Protein AF-A0A8B6FLH6-F1 (afdb_monomer_lite)

Foldseek 3Di:
DVVLVVLVVVLVVVCCCCVVVVDDDAFEDEQALADPVLLLVLQLVVLLVVVVVVVDALVVLLVLLVVLVVVLVVVLVPDPDPVVNVVSVVLSVLLVVLSVLLVVCVVPHDPVSNVVSSVSNSVSSSVSSSNVSCVVCLLVAADLVSSRPRSVVVVVVVVVVCVVVVRDDHPYYHYPVVCVVVLLVVLVVCVVVVQWDAFPLWIKGNQVVQCPDPPGHPCPVNVVCQPVLVVQDVVQHPVCVVCCVRDPDSRIHTSGDADGRNGDDDDHPSGD

Structure (mmCIF, N/CA/C/O backbone):
data_AF-A0A8B6FLH6-F1
#
_entry.id   AF-A0A8B6FLH6-F1
#
loop_
_atom_site.group_PDB
_atom_site.id
_atom_site.type_symbol
_atom_site.label_atom_id
_atom_site.label_alt_id
_atom_site.label_comp_id
_atom_site.label_asym_id
_atom_site.label_entity_id
_atom_site.label_seq_id
_atom_site.pdbx_PDB_ins_code
_atom_site.Cartn_x
_atom_site.Cartn_y
_atom_site.Cartn_z
_atom_site.occupancy
_atom_site.B_iso_or_equiv
_atom_site.auth_seq_id
_atom_site.auth_comp_id
_atom_site.auth_asym_id
_atom_site.auth_atom_id
_atom_site.pdbx_PDB_model_num
ATOM 1 N N . MET A 1 1 ? -2.585 16.306 -8.394 1.00 65.44 1 MET A N 1
ATOM 2 C CA . MET A 1 1 ? -2.002 16.956 -9.596 1.00 65.44 1 MET A CA 1
ATOM 3 C C . MET A 1 1 ? -0.695 16.324 -10.073 1.00 65.44 1 MET A C 1
ATOM 5 O O . MET A 1 1 ? -0.554 16.177 -11.279 1.00 65.44 1 MET A O 1
ATOM 9 N N . GLY A 1 2 ? 0.240 15.934 -9.191 1.00 79.12 2 GLY A N 1
ATOM 10 C CA . GLY A 1 2 ? 1.525 15.334 -9.603 1.00 79.12 2 GLY A CA 1
ATOM 11 C C . GLY A 1 2 ? 1.383 14.119 -10.532 1.00 79.12 2 GLY A C 1
ATOM 12 O O . GLY A 1 2 ? 1.917 14.140 -11.634 1.00 79.12 2 GLY A O 1
ATOM 13 N N . HIS A 1 3 ? 0.579 13.123 -10.143 1.00 78.38 3 HIS A N 1
ATOM 14 C CA . HIS A 1 3 ? 0.324 11.937 -10.974 1.00 78.38 3 HIS A CA 1
ATOM 15 C C . HIS A 1 3 ? -0.312 12.275 -12.330 1.00 78.38 3 HIS A C 1
ATOM 17 O O . HIS A 1 3 ? 0.166 11.814 -13.361 1.00 78.38 3 HIS A O 1
ATOM 23 N N . ALA A 1 4 ? -1.333 13.140 -12.348 1.00 89.56 4 ALA A N 1
ATOM 24 C CA . ALA A 1 4 ? -2.016 13.548 -13.578 1.00 89.56 4 ALA A CA 1
ATOM 25 C C . ALA A 1 4 ? -1.051 14.139 -14.618 1.00 89.56 4 ALA A C 1
ATOM 27 O O . ALA A 1 4 ? -1.153 13.823 -15.799 1.00 89.56 4 ALA A O 1
ATOM 28 N N . ARG A 1 5 ? -0.068 14.942 -14.183 1.00 94.44 5 ARG A N 1
ATOM 29 C CA . ARG A 1 5 ? 0.944 15.512 -15.083 1.00 94.44 5 ARG A CA 1
ATOM 30 C C . ARG A 1 5 ? 1.711 14.426 -15.840 1.00 94.44 5 ARG A C 1
ATOM 32 O O . ARG A 1 5 ? 1.918 14.582 -17.042 1.00 94.44 5 ARG A O 1
ATOM 39 N N . SER A 1 6 ? 2.134 13.362 -15.160 1.00 93.50 6 SER A N 1
ATOM 40 C CA . SER A 1 6 ? 2.892 12.276 -15.788 1.00 93.50 6 SER A CA 1
ATOM 41 C C . SER A 1 6 ? 2.062 11.567 -16.857 1.00 93.50 6 SER A C 1
ATOM 43 O O . SER A 1 6 ? 2.511 11.467 -17.996 1.00 93.50 6 SER A O 1
ATOM 45 N N . TYR A 1 7 ? 0.829 11.164 -16.534 1.00 95.25 7 TYR A N 1
ATOM 46 C CA . TYR A 1 7 ? -0.041 10.457 -17.482 1.00 95.25 7 TYR A CA 1
ATOM 47 C C . TYR A 1 7 ? -0.435 11.325 -18.681 1.00 95.25 7 TYR A C 1
ATOM 49 O O . TYR A 1 7 ? -0.363 10.862 -19.814 1.00 95.25 7 TYR A O 1
ATOM 57 N N . ILE A 1 8 ? -0.743 12.608 -18.460 1.00 96.44 8 ILE A N 1
ATOM 58 C CA . ILE A 1 8 ? -0.997 13.561 -19.552 1.00 96.44 8 ILE A CA 1
ATOM 59 C C . ILE A 1 8 ? 0.243 13.715 -20.442 1.00 96.44 8 ILE A C 1
ATOM 61 O O . ILE A 1 8 ? 0.125 13.769 -21.662 1.00 96.44 8 ILE A O 1
ATOM 65 N N . SER A 1 9 ? 1.444 13.772 -19.859 1.00 96.50 9 SER A N 1
ATOM 66 C CA . SER A 1 9 ? 2.680 13.912 -20.642 1.00 96.50 9 SER A CA 1
ATOM 67 C C . SER A 1 9 ? 2.922 12.695 -21.540 1.00 96.50 9 SER A C 1
ATOM 69 O O . SER A 1 9 ? 3.257 12.863 -22.713 1.00 96.50 9 SER A O 1
ATOM 71 N N . PHE A 1 10 ? 2.711 11.479 -21.024 1.00 95.94 10 PHE A N 1
ATOM 72 C CA . PHE A 1 10 ? 2.809 10.257 -21.827 1.00 95.94 10 PHE A CA 1
ATOM 73 C C . PHE A 1 10 ? 1.698 10.151 -22.877 1.00 95.94 10 PHE A C 1
ATOM 75 O O . PHE A 1 10 ? 1.970 9.706 -23.989 1.00 95.94 10 PHE A O 1
ATOM 82 N N . ASP A 1 11 ? 0.484 10.618 -22.577 1.00 97.44 11 ASP A N 1
ATOM 83 C CA . ASP A 1 11 ? -0.614 10.679 -23.547 1.00 97.44 11 ASP A CA 1
ATOM 84 C C . ASP A 1 11 ? -0.300 11.633 -24.708 1.00 97.44 11 ASP A C 1
ATOM 86 O O . ASP A 1 11 ? -0.458 11.271 -25.873 1.00 97.44 11 ASP A O 1
ATOM 90 N N . ILE A 1 12 ? 0.241 12.821 -24.415 1.00 97.62 12 ILE A N 1
ATOM 91 C CA . ILE A 1 12 ? 0.703 13.764 -25.444 1.00 97.62 12 ILE A CA 1
ATOM 92 C C . ILE A 1 12 ? 1.790 13.118 -26.306 1.00 97.62 12 ILE A C 1
ATOM 94 O O . ILE A 1 12 ? 1.722 13.200 -27.532 1.00 97.62 12 ILE A O 1
ATOM 98 N N . LEU A 1 13 ? 2.775 12.454 -25.691 1.00 97.56 13 LEU A N 1
ATOM 99 C CA . LEU A 1 13 ? 3.832 11.761 -26.429 1.00 97.56 13 LEU A CA 1
ATOM 100 C C . LEU A 1 13 ? 3.249 10.679 -27.347 1.00 97.56 13 LEU A C 1
ATOM 102 O O . LEU A 1 13 ? 3.589 10.634 -28.529 1.00 97.56 13 LEU A O 1
ATOM 106 N N . ARG A 1 14 ? 2.340 9.848 -26.824 1.00 97.50 14 ARG A N 1
ATOM 107 C CA . ARG A 1 14 ? 1.648 8.804 -27.588 1.00 97.50 14 ARG A CA 1
ATOM 108 C C . ARG A 1 14 ? 0.920 9.399 -28.791 1.00 97.50 14 ARG A C 1
ATOM 110 O O . ARG A 1 14 ? 1.121 8.924 -29.906 1.00 97.50 14 ARG A O 1
ATOM 117 N N . ARG A 1 15 ? 0.150 10.471 -28.593 1.00 98.12 15 ARG A N 1
ATOM 118 C CA . ARG A 1 15 ? -0.568 11.170 -29.671 1.00 98.12 15 ARG A CA 1
ATOM 119 C C . ARG A 1 15 ? 0.379 11.758 -30.708 1.00 98.12 15 ARG A C 1
ATOM 121 O O . ARG A 1 15 ? 0.133 11.621 -31.895 1.00 98.12 15 ARG A O 1
ATOM 128 N N . VAL A 1 16 ? 1.497 12.361 -30.305 1.00 98.25 16 VAL A N 1
ATOM 129 C CA . VAL A 1 16 ? 2.498 12.864 -31.263 1.00 98.25 16 VAL A CA 1
ATOM 130 C C . VAL A 1 16 ? 3.084 11.715 -32.094 1.00 98.25 16 VAL A C 1
ATOM 132 O O . VAL A 1 16 ? 3.181 11.823 -33.317 1.00 98.25 16 VAL A O 1
ATOM 135 N N . LEU A 1 17 ? 3.433 10.592 -31.465 1.00 98.38 17 LEU A N 1
ATOM 136 C CA . LEU A 1 17 ? 3.962 9.422 -32.170 1.00 98.38 17 LEU A CA 1
ATOM 137 C C . LEU A 1 17 ? 2.935 8.814 -33.143 1.00 98.38 17 LEU A C 1
ATOM 139 O O . LEU A 1 17 ? 3.288 8.524 -34.285 1.00 98.38 17 LEU A O 1
ATOM 143 N N . GLN A 1 18 ? 1.675 8.673 -32.727 1.00 97.69 18 GLN A N 1
ATOM 144 C CA . GLN A 1 18 ? 0.609 8.074 -33.538 1.00 97.69 18 GLN A CA 1
ATOM 145 C C . GLN A 1 18 ? 0.059 9.032 -34.606 1.00 97.69 18 GLN A C 1
ATOM 147 O O . GLN A 1 18 ? -0.039 8.678 -35.779 1.00 97.69 18 GLN A O 1
ATOM 152 N N . ASP A 1 19 ? -0.277 10.266 -34.237 1.00 97.19 19 ASP A N 1
ATOM 153 C CA . ASP A 1 19 ? -1.014 11.183 -35.107 1.00 97.19 19 ASP A CA 1
ATOM 154 C C . ASP A 1 19 ? -0.095 11.989 -36.021 1.00 97.19 19 ASP A C 1
ATOM 156 O O . ASP A 1 19 ? -0.452 12.227 -37.177 1.00 97.19 19 ASP A O 1
ATOM 160 N N . TYR A 1 20 ? 1.083 12.398 -35.541 1.00 97.56 20 TYR A N 1
ATOM 161 C CA . TYR A 1 20 ? 2.029 13.175 -36.343 1.00 97.56 20 TYR A CA 1
ATOM 162 C C . TYR A 1 20 ? 3.011 12.267 -37.087 1.00 97.56 20 TYR A C 1
ATOM 164 O O . TYR A 1 20 ? 3.112 12.348 -38.310 1.00 97.56 20 TYR A O 1
ATOM 172 N N . PHE A 1 21 ? 3.691 11.365 -36.372 1.00 98.38 21 PHE A N 1
ATOM 173 C CA . PHE A 1 21 ? 4.702 10.485 -36.973 1.00 98.38 21 PHE A CA 1
ATOM 174 C C . PHE A 1 21 ? 4.146 9.188 -37.572 1.00 98.38 21 PHE A C 1
ATOM 176 O O . PHE A 1 21 ? 4.876 8.500 -38.281 1.00 98.38 21 PHE A O 1
ATOM 183 N N . LYS A 1 22 ? 2.863 8.875 -37.344 1.00 97.94 22 LYS A N 1
ATOM 184 C CA . LYS A 1 22 ? 2.183 7.682 -37.882 1.00 97.94 22 LYS A CA 1
ATOM 185 C C . LYS A 1 22 ? 2.794 6.353 -37.425 1.00 97.94 22 LYS A C 1
ATOM 187 O O . LYS A 1 22 ? 2.679 5.355 -38.132 1.00 97.94 22 LYS A O 1
ATOM 192 N N . TYR A 1 23 ? 3.407 6.325 -36.241 1.00 98.31 23 TYR A N 1
ATOM 193 C CA . TYR A 1 23 ? 3.843 5.077 -35.622 1.00 98.31 23 TYR A CA 1
ATOM 194 C C . TYR A 1 23 ? 2.661 4.295 -35.055 1.00 98.31 23 TYR A C 1
ATOM 196 O O . TYR A 1 23 ? 1.763 4.859 -34.427 1.00 98.31 23 TYR A O 1
ATOM 204 N N . GLU A 1 24 ? 2.711 2.975 -35.204 1.00 97.31 24 GLU A N 1
ATOM 205 C CA . GLU A 1 24 ? 1.891 2.075 -34.404 1.00 97.31 24 GLU A CA 1
ATOM 206 C C . GLU A 1 24 ? 2.490 2.006 -32.995 1.00 97.31 24 GLU A C 1
ATOM 208 O O . GLU A 1 24 ? 3.591 1.494 -32.791 1.00 97.31 24 GLU A O 1
ATOM 213 N N . VAL A 1 25 ? 1.791 2.596 -32.026 1.00 97.00 25 VAL A N 1
ATOM 214 C CA . VAL A 1 25 ? 2.210 2.604 -30.621 1.00 97.00 25 VAL A CA 1
ATOM 215 C C . VAL A 1 25 ? 1.357 1.614 -29.851 1.00 97.00 25 VAL A C 1
ATOM 217 O O . VAL A 1 25 ? 0.150 1.813 -29.739 1.00 97.00 25 VAL A O 1
ATOM 220 N N . PHE A 1 26 ? 2.016 0.601 -29.292 1.00 97.50 26 PHE A N 1
ATOM 221 C CA . PHE A 1 26 ? 1.443 -0.328 -28.327 1.00 97.50 26 PHE A CA 1
ATOM 222 C C . PHE A 1 26 ? 1.830 0.113 -26.912 1.00 97.50 26 PHE A C 1
ATOM 224 O O . PHE A 1 26 ? 3.006 0.085 -26.543 1.00 97.50 26 PHE A O 1
ATOM 231 N N . TYR A 1 27 ? 0.854 0.583 -26.140 1.00 96.81 27 TYR A N 1
ATOM 232 C CA . TYR A 1 27 ? 1.051 1.163 -24.819 1.00 96.81 27 TYR A CA 1
ATOM 233 C C . TYR A 1 27 ? 0.640 0.186 -23.713 1.00 96.81 27 TYR A C 1
ATOM 235 O O . TYR A 1 27 ? -0.541 -0.122 -23.542 1.00 96.81 27 TYR A O 1
ATOM 243 N N . CYS A 1 28 ? 1.626 -0.258 -22.933 1.00 96.81 28 CYS A N 1
ATOM 244 C CA . CYS A 1 28 ? 1.428 -1.078 -21.740 1.00 96.81 28 CYS A CA 1
ATOM 245 C C . CYS A 1 28 ? 1.496 -0.216 -20.478 1.00 96.81 28 CYS A C 1
ATOM 247 O O . CYS A 1 28 ? 2.386 0.625 -20.341 1.00 96.81 28 CYS A O 1
ATOM 249 N N . MET A 1 29 ? 0.602 -0.478 -19.530 1.00 96.06 29 MET A N 1
ATOM 250 C CA . MET A 1 29 ? 0.601 0.154 -18.213 1.00 96.06 29 MET A CA 1
ATOM 251 C C . MET A 1 29 ? 0.371 -0.905 -17.139 1.00 96.06 29 MET A C 1
ATOM 253 O O . MET A 1 29 ? -0.477 -1.779 -17.306 1.00 96.06 29 MET A O 1
ATOM 257 N N . ASN A 1 30 ? 1.100 -0.825 -16.029 1.00 96.00 30 ASN A N 1
ATOM 258 C CA . ASN A 1 30 ? 0.846 -1.687 -14.884 1.00 96.00 30 ASN A CA 1
ATOM 259 C C . ASN A 1 30 ? -0.010 -0.984 -13.821 1.00 96.00 30 ASN A C 1
ATOM 261 O O . ASN A 1 30 ? -0.011 0.242 -13.719 1.00 96.00 30 ASN A O 1
ATOM 265 N N . ILE A 1 31 ? -0.686 -1.779 -12.997 1.00 95.56 31 ILE A N 1
ATOM 266 C CA . ILE A 1 31 ? -1.276 -1.354 -11.728 1.00 95.56 31 ILE A CA 1
ATOM 267 C C . ILE A 1 31 ? -0.573 -2.123 -10.618 1.00 95.56 31 ILE A C 1
ATOM 269 O O . ILE A 1 31 ? -0.558 -3.355 -10.611 1.00 95.56 31 ILE A O 1
ATOM 273 N N . THR A 1 32 ? 0.012 -1.387 -9.679 1.00 94.00 32 THR A N 1
ATOM 274 C CA . THR A 1 32 ? 0.564 -1.957 -8.449 1.00 94.00 32 THR A CA 1
ATOM 275 C C . THR A 1 32 ? -0.575 -2.154 -7.456 1.00 94.00 32 THR A C 1
ATOM 277 O O . THR A 1 32 ? -0.892 -1.260 -6.677 1.00 94.00 32 THR A O 1
ATOM 280 N N . ASP A 1 33 ? -1.234 -3.308 -7.532 1.00 93.88 33 ASP A N 1
ATOM 281 C CA . ASP A 1 33 ? -2.356 -3.681 -6.666 1.00 93.88 33 ASP A CA 1
ATOM 282 C C . ASP A 1 33 ? -1.932 -4.474 -5.419 1.00 93.88 33 ASP A C 1
ATOM 284 O O . ASP A 1 33 ? -2.766 -4.794 -4.576 1.00 93.88 33 ASP A O 1
ATOM 288 N N . ILE A 1 34 ? -0.632 -4.734 -5.271 1.00 91.38 34 ILE A N 1
ATOM 289 C CA . ILE A 1 34 ? -0.016 -5.328 -4.084 1.00 91.38 34 ILE A CA 1
ATOM 290 C C . ILE A 1 34 ? 1.142 -4.424 -3.659 1.00 91.38 34 ILE A C 1
ATOM 292 O O . ILE A 1 34 ? 2.113 -4.264 -4.395 1.00 91.38 34 ILE A O 1
ATOM 296 N N . ASP A 1 35 ? 1.019 -3.818 -2.480 1.00 90.44 35 ASP A N 1
ATOM 297 C CA . ASP A 1 35 ? 2.019 -2.939 -1.867 1.00 90.44 35 ASP A CA 1
ATOM 298 C C . ASP A 1 35 ? 1.801 -2.896 -0.348 1.00 90.44 35 ASP A C 1
ATOM 300 O O . ASP A 1 35 ? 0.662 -3.001 0.114 1.00 90.44 35 ASP A O 1
ATOM 304 N N . ASP A 1 36 ? 2.861 -2.684 0.432 1.00 87.50 36 ASP A N 1
ATOM 305 C CA . ASP A 1 36 ? 2.821 -2.615 1.898 1.00 87.50 36 ASP A CA 1
ATOM 306 C C . ASP A 1 36 ? 1.716 -1.665 2.414 1.00 87.50 36 ASP A C 1
ATOM 308 O O . ASP A 1 36 ? 0.971 -1.990 3.347 1.00 87.50 36 ASP A O 1
ATOM 312 N N . LYS A 1 37 ? 1.561 -0.487 1.788 1.00 89.69 37 LYS A N 1
ATOM 313 C CA . LYS A 1 37 ? 0.564 0.519 2.199 1.00 89.69 37 LYS A CA 1
ATOM 314 C C . LYS A 1 37 ? -0.853 0.089 1.844 1.00 89.69 37 LYS A C 1
ATOM 316 O O . LYS A 1 37 ? -1.781 0.353 2.610 1.00 89.69 37 LYS A O 1
ATOM 321 N N . ILE A 1 38 ? -1.015 -0.572 0.699 1.00 92.31 38 ILE A N 1
ATOM 322 C CA . ILE A 1 38 ? -2.293 -1.129 0.253 1.00 92.31 38 ILE A CA 1
ATOM 323 C C . ILE A 1 38 ? -2.722 -2.247 1.200 1.00 92.31 38 ILE A C 1
ATOM 325 O O . ILE A 1 38 ? -3.849 -2.221 1.691 1.00 92.31 38 ILE A O 1
ATOM 329 N N . ILE A 1 39 ? -1.813 -3.177 1.504 1.00 92.19 39 ILE A N 1
ATOM 330 C CA . ILE A 1 39 ? -2.054 -4.319 2.391 1.00 92.19 39 ILE A CA 1
ATOM 331 C C . ILE A 1 39 ? -2.501 -3.826 3.764 1.00 92.19 39 ILE A C 1
ATOM 333 O O . ILE A 1 39 ? -3.576 -4.195 4.243 1.00 92.19 39 ILE A O 1
ATOM 337 N N . LYS A 1 40 ? -1.720 -2.918 4.362 1.00 93.00 40 LYS A N 1
ATOM 338 C CA . LYS A 1 40 ? -2.047 -2.335 5.663 1.00 93.00 40 LYS A CA 1
ATOM 339 C C . LYS A 1 40 ? -3.406 -1.633 5.636 1.00 93.00 40 LYS A C 1
ATOM 341 O O . LYS A 1 40 ? -4.224 -1.843 6.528 1.00 93.00 40 LYS A O 1
ATOM 346 N N . ARG A 1 41 ? -3.683 -0.818 4.611 1.00 95.06 41 ARG A N 1
ATOM 347 C CA . ARG A 1 41 ? -4.946 -0.070 4.530 1.00 95.06 41 ARG A CA 1
ATOM 348 C C . ARG A 1 41 ? -6.157 -0.976 4.300 1.00 95.06 41 ARG A C 1
ATOM 350 O O . ARG A 1 41 ? -7.208 -0.716 4.880 1.00 95.06 41 ARG A O 1
ATOM 357 N N . ALA A 1 42 ? -6.027 -2.019 3.484 1.00 94.88 42 ALA A N 1
ATOM 358 C CA . ALA A 1 42 ? -7.096 -2.985 3.244 1.00 94.88 42 ALA A CA 1
ATOM 359 C C . ALA A 1 42 ? -7.456 -3.734 4.534 1.00 94.88 42 ALA A C 1
ATOM 361 O O . ALA A 1 42 ? -8.629 -3.811 4.895 1.00 94.88 42 ALA A O 1
ATOM 362 N N . ARG A 1 43 ? -6.442 -4.182 5.283 1.00 94.94 43 ARG A N 1
ATOM 363 C CA . ARG A 1 43 ? -6.615 -4.863 6.569 1.00 94.94 43 ARG A CA 1
ATOM 364 C C . ARG A 1 43 ? -7.265 -3.975 7.628 1.00 94.94 43 ARG A C 1
ATOM 366 O O . ARG A 1 43 ? -8.237 -4.381 8.258 1.00 94.94 43 ARG A O 1
ATOM 373 N N . GLN A 1 44 ? -6.795 -2.735 7.750 1.00 96.25 44 GLN A N 1
ATOM 374 C CA . GLN A 1 44 ? -7.393 -1.714 8.613 1.00 96.25 44 GLN A CA 1
ATOM 375 C C . GLN A 1 44 ? -8.869 -1.459 8.291 1.00 96.25 44 GLN A C 1
ATOM 377 O O . GLN A 1 44 ? -9.691 -1.391 9.203 1.00 96.25 44 GLN A O 1
ATOM 382 N N . ASN A 1 45 ? -9.211 -1.310 7.005 1.00 95.62 45 ASN A N 1
ATOM 383 C CA . ASN A 1 45 ? -10.596 -1.103 6.585 1.00 95.62 45 ASN A CA 1
ATOM 384 C C . ASN A 1 45 ? -11.465 -2.304 6.972 1.00 95.62 45 ASN A C 1
ATOM 386 O O . ASN A 1 45 ? -12.484 -2.111 7.624 1.00 95.62 45 ASN A O 1
ATOM 390 N N . TYR A 1 46 ? -11.019 -3.521 6.651 1.00 95.81 46 TYR A N 1
ATOM 391 C CA . TYR A 1 46 ? -11.739 -4.752 6.972 1.00 95.81 46 TYR A CA 1
ATOM 392 C C . TYR A 1 46 ? -11.985 -4.916 8.477 1.00 95.81 46 TYR A C 1
ATOM 394 O O . TYR A 1 46 ? -13.117 -5.142 8.904 1.00 95.81 46 TYR A O 1
ATOM 402 N N . LEU A 1 47 ? -10.942 -4.762 9.299 1.00 96.94 47 LEU A N 1
ATOM 403 C CA . LEU A 1 47 ? -11.056 -4.904 10.752 1.00 96.94 47 LEU A CA 1
ATOM 404 C C . LEU A 1 47 ? -11.987 -3.846 11.352 1.00 96.94 47 LEU A C 1
ATOM 406 O O . LEU A 1 47 ? -12.784 -4.157 12.236 1.00 96.94 47 LEU A O 1
ATOM 410 N N . PHE A 1 48 ? -11.917 -2.608 10.860 1.00 97.62 48 PHE A N 1
ATOM 411 C CA . PHE A 1 48 ? -12.796 -1.540 11.318 1.00 97.62 48 PHE A CA 1
ATOM 412 C C . PHE A 1 48 ? -14.253 -1.755 10.891 1.00 97.62 48 PHE A C 1
ATOM 414 O O . PHE A 1 48 ? -15.158 -1.561 11.696 1.00 97.62 48 PHE A O 1
ATOM 421 N N . GLU A 1 49 ? -14.497 -2.168 9.648 1.00 96.06 49 GLU A N 1
ATOM 422 C CA . GLU A 1 49 ? -15.8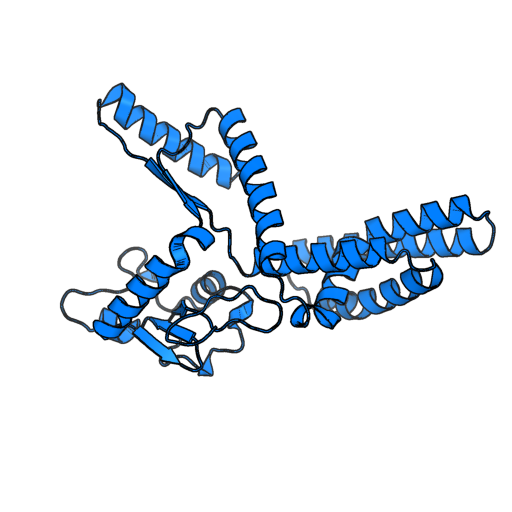42 -2.468 9.143 1.00 96.06 49 GLU A CA 1
ATOM 423 C C . GLU A 1 49 ? -16.484 -3.597 9.953 1.00 96.06 49 GLU A C 1
ATOM 425 O O . GLU A 1 49 ? -17.583 -3.418 10.479 1.00 96.06 49 GLU A O 1
ATOM 430 N N . LYS A 1 50 ? -15.741 -4.683 10.194 1.00 96.00 50 LYS A N 1
ATOM 431 C CA . LYS A 1 50 ? -16.171 -5.774 11.075 1.00 96.00 50 LYS A CA 1
ATOM 432 C C . LYS A 1 50 ? -16.493 -5.283 12.493 1.00 96.00 50 LYS A C 1
ATOM 434 O O . LYS A 1 50 ? -17.541 -5.615 13.040 1.00 96.00 50 LYS A O 1
ATOM 439 N N . TYR A 1 51 ? -15.637 -4.444 13.080 1.00 97.25 51 TYR A N 1
ATOM 440 C CA . TYR A 1 51 ? -15.865 -3.857 14.407 1.00 97.25 51 TYR A CA 1
ATOM 441 C C . TYR A 1 51 ? -17.154 -3.013 14.473 1.00 97.25 51 TYR A C 1
ATOM 443 O O . TYR A 1 51 ? -17.884 -3.038 15.468 1.00 97.25 51 TYR A O 1
ATOM 451 N N . VAL A 1 52 ? -17.469 -2.272 13.406 1.00 96.62 52 VAL A N 1
ATOM 452 C CA . VAL A 1 52 ? -18.717 -1.499 13.302 1.00 96.62 52 VAL A CA 1
ATOM 453 C C . VAL A 1 52 ? -19.934 -2.423 13.172 1.00 96.62 52 VAL A C 1
ATOM 455 O O . VAL A 1 52 ? -20.951 -2.178 13.829 1.00 96.62 52 VAL A O 1
ATOM 458 N N . GLU A 1 53 ? -19.831 -3.487 12.373 1.00 96.38 53 GLU A N 1
ATOM 459 C CA . GLU A 1 53 ? -20.888 -4.487 12.159 1.00 96.38 53 GLU A CA 1
ATOM 460 C C . GLU A 1 53 ? -21.249 -5.265 13.430 1.00 96.38 53 GLU A C 1
ATOM 462 O O . GLU A 1 53 ? -22.427 -5.530 13.675 1.00 96.38 53 GLU A O 1
ATOM 467 N N . GLU A 1 54 ? -20.270 -5.550 14.296 1.00 95.62 54 GLU A N 1
ATOM 468 C CA . GLU A 1 54 ? -20.488 -6.190 15.604 1.00 95.62 54 GLU A CA 1
ATOM 469 C C . GLU A 1 54 ? -21.341 -5.337 16.565 1.00 95.62 54 GLU A C 1
ATOM 471 O O . GLU A 1 54 ? -21.787 -5.806 17.616 1.00 95.62 54 GLU A O 1
ATOM 476 N N . ASN A 1 55 ? -21.610 -4.081 16.195 1.00 93.56 55 ASN A N 1
ATOM 477 C CA . ASN A 1 55 ? -22.574 -3.190 16.824 1.00 93.56 55 ASN A CA 1
ATOM 478 C C . ASN A 1 55 ? -22.405 -3.052 18.351 1.00 93.56 55 ASN A C 1
ATOM 480 O O . ASN A 1 55 ? -23.377 -3.042 19.111 1.00 93.56 55 ASN A O 1
ATOM 484 N N . HIS A 1 56 ? -21.159 -2.929 18.811 1.00 94.88 56 HIS A N 1
ATOM 485 C CA . HIS A 1 56 ? -20.843 -2.852 20.235 1.00 94.88 56 HIS A CA 1
ATOM 486 C C . HIS A 1 56 ? -21.549 -1.694 20.971 1.00 94.88 56 HIS A C 1
ATOM 488 O O . HIS A 1 56 ? -21.753 -0.622 20.387 1.00 94.88 56 HIS A O 1
ATOM 494 N N . PRO A 1 57 ? -21.862 -1.855 22.275 1.00 94.12 57 PRO A N 1
ATOM 495 C CA . PRO A 1 57 ? -22.402 -0.777 23.101 1.00 94.12 57 PRO A CA 1
ATOM 496 C C . PRO A 1 57 ? -21.495 0.458 23.112 1.00 94.12 57 PRO A C 1
ATOM 498 O O . PRO A 1 57 ? -20.271 0.335 23.062 1.00 94.12 57 PRO A O 1
ATOM 501 N N . TRP A 1 58 ? -22.089 1.647 23.269 1.00 93.06 58 TRP A N 1
ATOM 502 C CA . TRP A 1 58 ? -21.355 2.922 23.288 1.00 93.06 58 TRP A CA 1
ATOM 503 C C . TRP A 1 58 ? -20.185 2.922 24.282 1.00 93.06 58 TRP A C 1
ATOM 505 O O . TRP A 1 58 ? -19.128 3.459 23.971 1.00 93.06 58 TRP A O 1
ATOM 515 N N . LYS A 1 59 ? -20.353 2.273 25.444 1.00 94.12 59 LYS A N 1
ATOM 516 C CA . LYS A 1 59 ? -19.326 2.209 26.487 1.00 94.12 59 LYS A CA 1
ATOM 517 C C . LYS A 1 59 ? -18.081 1.469 26.005 1.00 94.12 59 LYS A C 1
ATOM 519 O O . LYS A 1 59 ? -16.983 1.971 26.177 1.00 94.12 59 LYS A O 1
ATOM 524 N N . ARG A 1 60 ? -18.266 0.330 25.329 1.00 95.94 60 ARG A N 1
ATOM 525 C CA . ARG A 1 60 ? -17.154 -0.440 24.759 1.00 95.94 60 ARG A CA 1
ATOM 526 C C . ARG A 1 60 ? -16.419 0.360 23.685 1.00 95.94 60 ARG A C 1
ATOM 528 O O . ARG A 1 60 ? -15.203 0.403 23.707 1.00 95.94 60 ARG A O 1
ATOM 535 N N . ILE A 1 61 ? -17.146 1.051 22.806 1.00 96.06 61 ILE A N 1
ATOM 536 C CA . ILE A 1 61 ? -16.528 1.899 21.770 1.00 96.06 61 ILE A CA 1
ATOM 537 C C . ILE A 1 61 ? -15.730 3.045 22.387 1.00 96.06 61 ILE A C 1
ATOM 539 O O . ILE A 1 61 ? -14.658 3.385 21.892 1.00 96.06 61 ILE A O 1
ATOM 543 N N . MET A 1 62 ? -16.248 3.646 23.456 1.00 95.81 62 MET A N 1
ATOM 544 C CA . MET A 1 62 ? -15.552 4.697 24.187 1.00 95.81 62 MET A CA 1
ATOM 545 C C . MET A 1 62 ? -14.259 4.166 24.818 1.00 95.81 62 MET A C 1
ATOM 547 O O . MET A 1 62 ? -13.204 4.754 24.596 1.00 95.81 62 MET A O 1
ATOM 551 N N . ASP A 1 63 ? -14.332 3.034 25.523 1.00 97.38 63 ASP A N 1
ATOM 552 C CA . ASP A 1 63 ? -13.182 2.388 26.164 1.00 97.38 63 ASP A CA 1
ATOM 553 C C . ASP A 1 63 ? -12.120 1.981 25.121 1.00 97.38 63 ASP A C 1
ATOM 555 O O . ASP A 1 63 ? -10.956 2.362 25.245 1.00 97.38 63 ASP A O 1
ATOM 559 N N . ASP A 1 64 ? -12.522 1.310 24.037 1.00 97.94 64 ASP A N 1
ATOM 560 C CA . ASP A 1 64 ? -11.626 0.898 22.946 1.00 97.94 64 ASP A CA 1
ATOM 561 C C . ASP A 1 64 ? -10.996 2.113 22.241 1.00 97.94 64 ASP A C 1
ATOM 563 O O . ASP A 1 64 ? -9.811 2.109 21.913 1.00 97.94 64 ASP A O 1
ATOM 567 N N . THR A 1 65 ? -11.756 3.200 22.047 1.00 97.94 65 THR A N 1
ATOM 568 C CA . THR A 1 65 ? -11.217 4.440 21.464 1.00 97.94 65 THR A CA 1
ATOM 569 C C . THR A 1 65 ? -10.175 5.075 22.385 1.00 97.94 65 THR A C 1
ATOM 571 O O . THR A 1 65 ? -9.143 5.546 21.906 1.00 97.94 65 THR A O 1
ATOM 574 N N . LEU A 1 66 ? -10.408 5.083 23.700 1.00 97.69 66 LEU A N 1
ATOM 575 C CA . LEU A 1 66 ? -9.437 5.583 24.675 1.00 97.69 66 LEU A CA 1
ATOM 576 C C . LEU A 1 66 ? -8.167 4.724 24.701 1.00 97.69 66 LEU A C 1
ATOM 578 O O . LEU A 1 66 ? -7.068 5.276 24.763 1.00 97.69 66 LEU A O 1
ATOM 582 N N . GLU A 1 67 ? -8.291 3.398 24.603 1.00 98.00 67 GLU A N 1
ATOM 583 C CA . GLU A 1 67 ? -7.140 2.497 24.469 1.00 98.00 67 GLU A CA 1
ATOM 584 C C . GLU A 1 67 ? -6.370 2.750 23.167 1.00 98.00 67 GLU A C 1
ATOM 586 O O . GLU A 1 67 ? -5.147 2.886 23.207 1.00 98.00 67 GLU A O 1
ATOM 591 N N . ALA A 1 68 ? -7.064 2.918 22.037 1.00 97.75 68 ALA A N 1
ATOM 592 C CA . ALA A 1 68 ? -6.459 3.226 20.739 1.00 97.75 68 ALA A CA 1
ATOM 593 C C . ALA A 1 68 ? -5.736 4.588 20.717 1.00 97.75 68 ALA A C 1
ATOM 595 O O . ALA A 1 68 ? -4.717 4.758 20.042 1.00 97.75 68 ALA A O 1
ATOM 596 N N . MET A 1 69 ? -6.215 5.559 21.499 1.00 97.50 69 MET A N 1
ATOM 597 C CA . MET A 1 69 ? -5.583 6.875 21.628 1.00 97.50 69 MET A CA 1
ATOM 598 C C . MET A 1 69 ? -4.230 6.829 22.353 1.00 97.50 69 MET A C 1
ATOM 600 O O . MET A 1 69 ? -3.402 7.707 22.114 1.00 97.50 69 MET A O 1
ATOM 604 N N . LYS A 1 70 ? -3.954 5.827 23.200 1.00 96.38 70 LYS A N 1
ATOM 605 C CA . LYS A 1 70 ? -2.674 5.720 23.932 1.00 96.38 70 LYS A CA 1
ATOM 606 C C . LYS A 1 70 ? -1.459 5.544 23.006 1.00 96.38 70 LYS A C 1
ATOM 608 O O . LYS A 1 70 ? -0.563 6.389 23.070 1.00 96.38 70 LYS A O 1
ATOM 613 N N . PRO A 1 71 ? -1.387 4.515 22.132 1.00 95.69 71 PRO A N 1
ATOM 614 C CA . PRO A 1 71 ? -0.277 4.387 21.190 1.00 95.69 71 PRO A CA 1
ATOM 615 C C . PRO A 1 71 ? -0.265 5.529 20.165 1.00 95.69 71 PRO A C 1
ATOM 617 O O . PRO A 1 71 ? 0.805 5.965 19.741 1.00 95.69 71 PRO A O 1
ATOM 620 N N . PHE A 1 72 ? -1.433 6.072 19.803 1.00 96.19 72 PHE A N 1
ATOM 621 C CA . PHE A 1 72 ? -1.503 7.217 18.899 1.00 96.19 72 PHE A CA 1
ATOM 622 C C . PHE A 1 72 ? -0.889 8.483 19.508 1.00 96.19 72 PHE A C 1
ATOM 624 O O . PHE A 1 72 ? -0.133 9.176 18.833 1.00 96.19 72 PHE A O 1
ATOM 631 N N . ALA A 1 73 ? -1.133 8.763 20.790 1.00 94.62 73 ALA A N 1
ATOM 632 C CA . ALA A 1 73 ? -0.530 9.896 21.490 1.00 94.62 73 ALA A CA 1
ATOM 633 C C . ALA A 1 73 ? 1.005 9.805 21.513 1.00 94.62 73 ALA A C 1
ATOM 635 O O . ALA A 1 73 ? 1.689 10.813 21.323 1.00 94.62 73 ALA A O 1
ATOM 636 N N . GLU A 1 74 ? 1.557 8.599 21.673 1.00 94.19 74 GLU A N 1
ATOM 637 C CA . GLU A 1 74 ? 3.003 8.376 21.579 1.00 94.19 74 GLU A CA 1
ATOM 638 C C . GLU A 1 74 ? 3.539 8.665 20.169 1.00 94.19 74 GLU A C 1
ATOM 640 O O . GLU A 1 74 ? 4.566 9.331 20.005 1.00 94.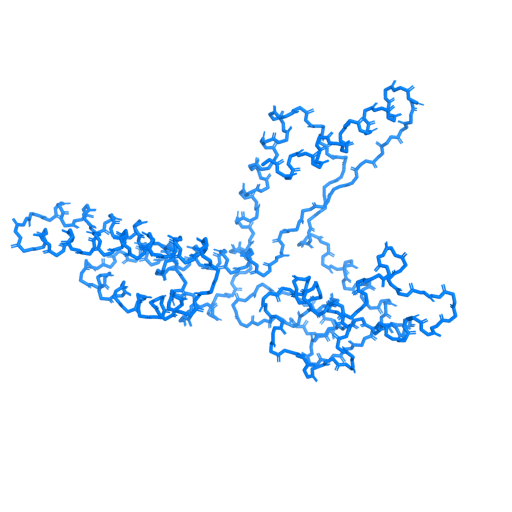19 74 GLU A O 1
ATOM 645 N N . LYS A 1 75 ? 2.807 8.229 19.138 1.00 92.62 75 LYS A N 1
ATOM 646 C CA . LYS A 1 75 ? 3.115 8.525 17.733 1.00 92.62 75 LYS A CA 1
ATOM 647 C C . LYS A 1 75 ? 3.103 10.031 17.450 1.00 92.62 75 LYS A C 1
ATOM 649 O O . LYS A 1 75 ? 4.009 10.530 16.792 1.00 92.62 75 LYS A O 1
ATOM 654 N N . VAL A 1 76 ? 2.134 10.776 17.987 1.00 93.25 76 VAL A N 1
ATOM 655 C CA . VAL A 1 76 ? 2.082 12.247 17.863 1.00 93.25 76 VAL A CA 1
ATOM 656 C C . VAL A 1 76 ? 3.280 12.904 18.554 1.00 93.25 76 VAL A C 1
ATOM 658 O O . VAL A 1 76 ? 3.883 13.839 18.025 1.00 93.25 76 VAL A O 1
ATOM 661 N N . ARG A 1 77 ? 3.651 12.407 19.739 1.00 93.25 77 ARG A N 1
ATOM 662 C CA . ARG A 1 77 ? 4.764 12.943 20.533 1.00 93.25 77 ARG A CA 1
ATOM 663 C C . ARG A 1 77 ? 6.111 12.783 19.830 1.00 93.25 77 ARG A C 1
ATOM 665 O O . ARG A 1 77 ? 6.937 13.691 19.907 1.00 93.25 77 ARG A O 1
ATOM 672 N N . THR A 1 78 ? 6.316 11.642 19.178 1.00 94.06 78 THR A N 1
ATOM 673 C CA . THR A 1 78 ? 7.579 11.262 18.523 1.00 94.06 78 THR A CA 1
ATOM 674 C C . THR A 1 78 ? 7.690 11.736 17.074 1.00 94.06 78 THR A C 1
ATOM 676 O O . THR A 1 78 ? 8.787 11.712 16.519 1.00 94.06 78 THR A O 1
ATOM 679 N N . GLU A 1 79 ? 6.599 12.214 16.466 1.00 93.25 79 GLU A N 1
ATOM 680 C CA . GLU A 1 79 ? 6.618 12.771 15.114 1.00 93.25 79 GLU A CA 1
ATOM 681 C C . GLU A 1 79 ? 7.433 14.073 15.058 1.00 93.25 79 GLU A C 1
ATOM 683 O O . GLU A 1 79 ? 7.236 15.007 15.848 1.00 93.25 79 GLU A O 1
ATOM 688 N N . THR A 1 80 ? 8.359 14.119 14.101 1.00 92.81 80 THR A N 1
ATOM 689 C CA . THR A 1 80 ? 9.295 15.236 13.903 1.00 92.81 80 THR A CA 1
ATOM 690 C C . THR A 1 80 ? 8.937 16.080 12.687 1.00 92.81 80 THR A C 1
ATOM 692 O O . THR A 1 80 ? 9.323 17.247 12.633 1.00 92.81 80 THR A O 1
ATOM 695 N N . ASP A 1 81 ? 8.169 15.529 11.744 1.00 94.50 81 ASP A N 1
ATOM 696 C CA . ASP A 1 81 ? 7.672 16.263 10.587 1.00 94.50 81 ASP A CA 1
ATOM 697 C C . ASP A 1 81 ? 6.533 17.223 11.000 1.00 94.50 81 ASP A C 1
ATOM 699 O O . ASP A 1 81 ? 5.506 16.769 11.522 1.00 94.50 81 ASP A O 1
ATOM 703 N N . PRO A 1 82 ? 6.679 18.548 10.793 1.00 93.38 82 PRO A N 1
ATOM 704 C CA . PRO A 1 82 ? 5.691 19.529 11.242 1.00 93.38 82 PRO A CA 1
ATOM 705 C C . PRO A 1 82 ? 4.299 19.337 10.629 1.00 93.38 82 PRO A C 1
ATOM 707 O O . PRO A 1 82 ? 3.294 19.512 11.323 1.00 93.38 82 PRO A O 1
ATOM 710 N N . ASP A 1 83 ? 4.228 18.954 9.353 1.00 93.38 83 ASP A N 1
ATOM 711 C CA . ASP A 1 83 ? 2.964 18.813 8.630 1.00 93.38 83 ASP A CA 1
ATOM 712 C C . ASP A 1 83 ? 2.210 17.561 9.091 1.00 93.38 83 ASP A C 1
ATOM 714 O O . ASP A 1 83 ? 1.000 17.611 9.353 1.00 93.38 83 ASP A O 1
ATOM 718 N N . LYS A 1 84 ? 2.923 16.441 9.272 1.00 92.62 84 LYS A N 1
ATOM 719 C CA . LYS A 1 84 ? 2.357 15.215 9.853 1.00 92.62 84 LYS A CA 1
ATOM 720 C C . LYS A 1 84 ? 1.923 15.426 11.293 1.00 92.62 84 LYS A C 1
ATOM 722 O O . LYS A 1 84 ? 0.837 14.983 11.661 1.00 92.62 84 LYS A O 1
ATOM 727 N N . LYS A 1 85 ? 2.714 16.141 12.094 1.00 94.12 85 LYS A N 1
ATOM 728 C CA . LYS A 1 85 ? 2.357 16.449 13.480 1.00 94.12 85 LYS A CA 1
ATOM 729 C C . LYS A 1 85 ? 1.069 17.264 13.558 1.00 94.12 85 LYS A C 1
ATOM 731 O O . LYS A 1 85 ? 0.128 16.847 14.226 1.00 94.12 85 LYS A O 1
ATOM 736 N N . ALA A 1 86 ? 0.962 18.333 12.768 1.00 95.31 86 ALA A N 1
ATOM 737 C CA . ALA A 1 86 ? -0.258 19.133 12.679 1.00 95.31 86 ALA A CA 1
ATOM 738 C C . ALA A 1 86 ? -1.467 18.329 12.159 1.00 95.31 86 ALA A C 1
ATOM 740 O O . ALA A 1 86 ? -2.618 18.611 12.501 1.00 95.31 86 ALA A O 1
ATOM 741 N N . MET A 1 87 ? -1.249 17.330 11.299 1.00 95.88 87 MET A N 1
ATOM 742 C CA . MET A 1 87 ? -2.297 16.387 10.906 1.00 95.88 87 MET A CA 1
ATOM 743 C C . MET A 1 87 ? -2.738 15.508 12.085 1.00 95.88 87 MET A C 1
ATOM 745 O O . MET A 1 87 ? -3.939 15.416 12.343 1.00 95.88 87 MET A O 1
ATOM 749 N N . TYR A 1 88 ? -1.804 14.902 12.819 1.00 95.81 88 TYR A N 1
ATOM 750 C CA . TYR A 1 88 ? -2.118 14.043 13.962 1.00 95.81 88 TYR A CA 1
ATOM 751 C C . TYR A 1 88 ? -2.770 14.795 15.128 1.00 95.81 88 TYR A C 1
ATOM 753 O O . TYR A 1 88 ? -3.696 14.268 15.750 1.00 95.81 88 TYR A O 1
ATOM 761 N N . ASP A 1 89 ? -2.360 16.036 15.389 1.00 95.19 89 ASP A N 1
ATOM 762 C CA . ASP A 1 89 ? -2.992 16.894 16.395 1.00 95.19 89 ASP A CA 1
ATOM 763 C C . ASP A 1 89 ? -4.466 17.142 16.042 1.00 95.19 89 ASP A C 1
ATOM 765 O O . ASP A 1 89 ? -5.357 16.918 16.864 1.00 95.19 89 ASP A O 1
ATOM 769 N N . ARG A 1 90 ? -4.759 17.477 14.775 1.00 96.56 90 ARG A N 1
ATOM 770 C CA . ARG A 1 90 ? -6.141 17.640 14.288 1.00 96.56 90 ARG A CA 1
ATOM 771 C C . ARG A 1 90 ? -6.967 16.361 14.418 1.00 96.56 90 ARG A C 1
ATOM 773 O O . ARG A 1 90 ? -8.149 16.435 14.755 1.00 96.56 90 ARG A O 1
ATOM 780 N N . MET A 1 91 ? -6.372 15.196 14.154 1.00 96.75 91 MET A N 1
ATOM 781 C CA . MET A 1 91 ? -7.040 13.904 14.351 1.00 96.75 91 MET A CA 1
ATOM 782 C C . MET A 1 91 ? -7.369 13.672 15.831 1.00 96.75 91 MET A C 1
ATOM 784 O O . MET A 1 91 ? -8.513 13.354 16.154 1.00 96.75 91 MET A O 1
ATOM 788 N N . SER A 1 92 ? -6.407 13.908 16.727 1.00 95.88 92 SER A N 1
ATOM 789 C CA . SER A 1 92 ? -6.592 13.773 18.179 1.00 95.88 92 SER A CA 1
ATOM 790 C C . SER A 1 92 ? -7.697 14.691 18.697 1.00 95.88 92 SER A C 1
ATOM 792 O O . SER A 1 92 ? -8.583 14.259 19.432 1.00 95.88 92 SER A O 1
ATOM 794 N N . GLU A 1 93 ? -7.694 15.956 18.272 1.00 96.56 93 GLU A N 1
ATOM 795 C CA . GLU A 1 93 ? -8.739 16.914 18.630 1.00 96.56 93 GLU A CA 1
ATOM 796 C C . GLU A 1 93 ? -10.123 16.477 18.145 1.00 96.56 93 GLU A C 1
ATOM 798 O O . GLU A 1 93 ? -11.103 16.621 18.879 1.00 96.56 93 GLU A O 1
ATOM 803 N N . LYS A 1 94 ? -10.220 15.950 16.917 1.00 97.62 94 LYS A N 1
ATOM 804 C CA . LYS A 1 94 ? -11.483 15.461 16.351 1.00 97.62 94 LYS A CA 1
ATOM 805 C C . LYS A 1 94 ? -12.058 14.325 17.201 1.00 97.62 94 LYS A C 1
ATOM 807 O O . LYS A 1 94 ? -13.250 14.348 17.505 1.00 97.62 94 LYS A O 1
ATOM 812 N N . VAL A 1 95 ? -11.220 13.374 17.614 1.00 97.62 95 VAL A N 1
ATOM 813 C CA . VAL A 1 95 ? -11.640 12.244 18.458 1.00 97.62 95 VAL A CA 1
ATOM 814 C C . VAL A 1 95 ? -12.019 12.701 19.861 1.00 97.62 95 VAL A C 1
ATOM 816 O O . VAL A 1 95 ? -13.095 12.347 20.334 1.00 97.62 95 VAL A O 1
ATOM 819 N N . ASN A 1 96 ? -11.212 13.555 20.494 1.00 97.12 96 ASN A N 1
ATOM 820 C CA . ASN A 1 96 ? -11.513 14.082 21.828 1.00 97.12 96 ASN A CA 1
ATOM 821 C C . ASN A 1 96 ? -12.844 14.847 21.857 1.00 97.12 96 ASN A C 1
ATOM 823 O O . ASN A 1 96 ? -13.651 14.645 22.761 1.00 97.12 96 ASN A O 1
ATOM 827 N N . LYS A 1 97 ? -13.129 15.664 20.832 1.00 97.50 97 LYS A N 1
ATOM 828 C CA . LYS A 1 97 ? -14.428 16.344 20.694 1.00 97.50 97 LYS A CA 1
ATOM 829 C C . LYS A 1 97 ? -15.588 15.349 20.609 1.00 97.50 97 LYS A C 1
ATOM 831 O O . LYS A 1 97 ? -16.623 15.576 21.233 1.00 97.50 97 LYS A O 1
ATOM 836 N N . ALA A 1 98 ? -15.424 14.258 19.861 1.00 97.25 98 ALA A N 1
ATOM 837 C CA . ALA A 1 98 ? -16.451 13.228 19.737 1.00 97.25 98 ALA A CA 1
ATOM 838 C C . ALA A 1 98 ? -16.646 12.424 21.037 1.00 97.25 98 ALA A C 1
ATOM 840 O O . ALA A 1 98 ? -17.785 12.133 21.396 1.00 97.25 98 ALA A O 1
ATOM 841 N N . LEU A 1 99 ? -15.567 12.130 21.774 1.00 96.44 99 LEU A N 1
ATOM 842 C CA . LEU A 1 99 ? -15.623 11.488 23.093 1.00 96.44 99 LEU A CA 1
ATOM 843 C C . LEU A 1 99 ? -16.403 12.347 24.094 1.00 96.44 99 LEU A C 1
ATOM 845 O O . LEU A 1 99 ? -17.387 11.881 24.663 1.00 96.44 99 LEU A O 1
ATOM 849 N N . THR A 1 100 ? -16.044 13.628 24.235 1.00 95.25 100 THR A N 1
ATOM 850 C CA . THR A 1 100 ? -16.755 14.557 25.130 1.00 95.25 100 THR A CA 1
ATOM 851 C C . THR A 1 100 ? -18.228 14.707 24.744 1.00 95.25 100 THR A C 1
ATOM 853 O O . THR A 1 100 ? -19.097 14.773 25.614 1.00 95.25 100 THR A O 1
ATOM 856 N N . ALA A 1 101 ? -18.536 14.740 23.443 1.00 94.06 101 ALA A N 1
ATOM 857 C CA . ALA A 1 101 ? -19.917 14.793 22.972 1.00 94.06 101 ALA A CA 1
ATOM 858 C C . ALA A 1 101 ? -20.705 13.534 23.369 1.00 94.06 101 ALA A C 1
ATOM 860 O O . ALA A 1 101 ? -21.841 13.651 23.829 1.00 94.06 101 ALA A O 1
ATOM 861 N N . LEU A 1 102 ? -20.110 12.344 23.238 1.00 93.69 102 LEU A N 1
ATOM 862 C CA . LEU A 1 102 ? -20.744 11.093 23.649 1.00 93.69 102 LEU A CA 1
ATOM 863 C C . LEU A 1 102 ? -20.980 11.047 25.165 1.00 93.69 102 LEU A C 1
ATOM 865 O O . LEU A 1 102 ? -22.096 10.753 25.590 1.00 93.69 102 LEU A O 1
ATOM 869 N N . GLU A 1 103 ? -19.982 11.404 25.975 1.00 92.69 103 GLU A N 1
ATOM 870 C CA . GLU A 1 103 ? -20.106 11.466 27.439 1.00 92.69 103 GLU A CA 1
ATOM 871 C C . GLU A 1 103 ? -21.224 12.421 27.887 1.00 92.69 103 GLU A C 1
ATOM 873 O O . GLU A 1 103 ? -22.026 12.092 28.764 1.00 92.69 103 GLU A O 1
ATOM 878 N N . ALA A 1 104 ? -21.326 13.596 27.259 1.00 91.56 104 ALA A N 1
ATOM 879 C CA . ALA A 1 104 ? -22.365 14.574 27.575 1.00 91.56 104 ALA A CA 1
ATOM 880 C C . ALA A 1 104 ? -23.781 14.052 27.270 1.00 91.56 104 ALA A C 1
ATOM 882 O O . ALA A 1 104 ? -24.723 14.338 28.015 1.00 91.56 104 ALA A O 1
ATOM 883 N N . VAL A 1 105 ? -23.929 13.291 26.182 1.00 91.56 105 VAL A N 1
ATOM 884 C CA . VAL A 1 105 ? -25.205 12.715 25.742 1.00 91.56 105 VAL A CA 1
ATOM 885 C C . VAL A 1 105 ? -25.618 11.547 26.634 1.00 91.56 105 VAL A C 1
ATOM 887 O O . VAL A 1 105 ? -26.758 11.497 27.085 1.00 91.56 105 VAL A O 1
ATOM 890 N N . VAL A 1 106 ? -24.696 10.648 26.972 1.00 88.44 106 VAL A N 1
ATOM 891 C CA . VAL A 1 106 ? -24.985 9.493 27.839 1.00 88.44 106 VAL A CA 1
ATOM 892 C C . VAL A 1 106 ? -25.539 9.917 29.203 1.00 88.44 106 VAL A C 1
ATOM 894 O O . VAL A 1 106 ? -26.394 9.229 29.757 1.00 88.44 106 VAL A O 1
ATOM 897 N N . ASN A 1 107 ? -25.095 11.058 29.731 1.00 79.06 107 ASN A N 1
ATOM 898 C CA . ASN A 1 107 ? -25.520 11.535 31.045 1.00 79.06 107 ASN A CA 1
ATOM 899 C C . ASN A 1 107 ? -26.906 12.210 31.059 1.00 79.06 107 ASN A C 1
ATOM 901 O O . ASN A 1 107 ? -27.481 12.343 32.135 1.00 79.06 107 ASN A O 1
ATOM 905 N N . ASN A 1 108 ? -27.443 12.657 29.913 1.00 73.56 108 ASN A N 1
ATOM 906 C CA . ASN A 1 108 ? -28.565 13.614 29.892 1.00 73.56 108 ASN A CA 1
ATOM 907 C C . ASN A 1 108 ? -29.617 13.408 28.779 1.00 73.56 108 ASN A C 1
ATOM 909 O O . ASN A 1 108 ? -30.542 14.216 28.682 1.00 73.56 108 ASN A O 1
ATOM 913 N N . LYS A 1 109 ? -29.481 12.402 27.905 1.00 74.12 109 LYS A N 1
ATOM 914 C CA . LYS A 1 109 ? -30.237 12.309 26.638 1.00 74.12 109 LYS A CA 1
ATOM 915 C C . LYS A 1 109 ? -30.751 10.894 26.320 1.00 74.12 109 LYS A C 1
ATOM 917 O O . LYS A 1 109 ? -30.379 9.920 26.971 1.00 74.12 109 LYS A O 1
ATOM 922 N N . GLY A 1 110 ? -31.665 10.797 25.351 1.00 80.00 110 GLY A N 1
ATOM 923 C CA . GLY A 1 110 ? -32.353 9.564 24.952 1.00 80.00 110 GLY A CA 1
ATOM 924 C C . GLY A 1 110 ? -31.496 8.607 24.112 1.00 80.00 110 GLY A C 1
ATOM 925 O O . GLY A 1 110 ? -30.420 8.960 23.629 1.00 80.00 110 GLY A O 1
ATOM 926 N N . GLN A 1 111 ? -31.987 7.377 23.906 1.00 84.19 111 GLN A N 1
ATOM 927 C CA . GLN A 1 111 ? -31.248 6.319 23.194 1.00 84.19 111 GLN A CA 1
ATOM 928 C C . GLN A 1 111 ? -30.847 6.698 21.757 1.00 84.19 111 GLN A C 1
ATOM 930 O O . GLN A 1 111 ? -29.743 6.360 21.330 1.00 84.19 111 GLN A O 1
ATOM 935 N N . ASP A 1 112 ? -31.690 7.441 21.035 1.00 88.19 112 ASP A N 1
ATOM 936 C CA . ASP A 1 112 ? -31.401 7.865 19.658 1.00 88.19 112 ASP A CA 1
ATOM 937 C C . ASP A 1 112 ? -30.209 8.828 19.583 1.00 88.19 112 ASP A C 1
ATOM 939 O O . ASP A 1 112 ? -29.367 8.735 18.688 1.00 88.19 112 ASP A O 1
ATOM 943 N N . GLU A 1 113 ? -30.096 9.732 20.554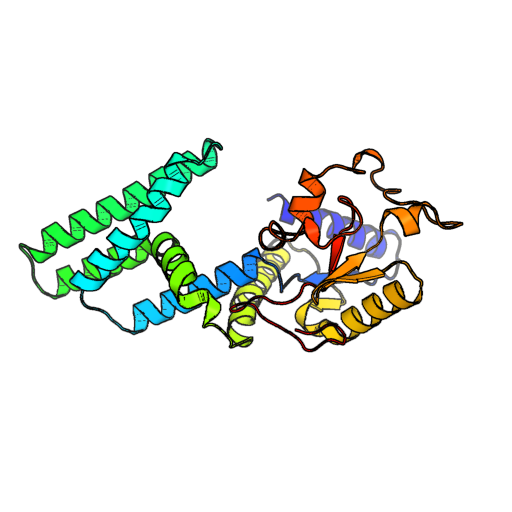 1.00 91.44 113 GLU A N 1
ATOM 944 C CA . GLU A 1 113 ? -29.005 10.703 20.626 1.00 91.44 113 GLU A CA 1
ATOM 945 C C . GLU A 1 113 ? -27.687 10.000 20.974 1.00 91.44 113 GLU A C 1
ATOM 947 O O . GLU A 1 113 ? -26.648 10.312 20.389 1.00 91.44 113 GLU A O 1
ATOM 952 N N . ILE A 1 114 ? -27.733 8.999 21.866 1.00 91.12 114 ILE A N 1
ATOM 953 C CA . ILE A 1 114 ? -26.581 8.141 22.183 1.00 91.12 114 ILE A CA 1
ATOM 954 C C . ILE A 1 114 ? -26.118 7.399 20.926 1.00 91.12 114 ILE A C 1
ATOM 956 O O . ILE A 1 114 ? -24.921 7.343 20.648 1.00 91.12 114 ILE A O 1
ATOM 960 N N . GLN A 1 115 ? -27.050 6.863 20.135 1.00 91.25 115 GLN A N 1
ATOM 961 C CA . GLN A 1 115 ? -26.724 6.144 18.906 1.00 91.25 115 GLN A CA 1
ATOM 962 C C . GLN A 1 115 ? -26.098 7.064 17.842 1.00 91.25 115 GLN A C 1
ATOM 964 O O . GLN A 1 115 ? -25.147 6.663 17.167 1.00 91.25 115 GLN A O 1
ATOM 969 N N . GLN A 1 116 ? -26.571 8.307 17.716 1.00 93.19 116 GLN A N 1
ATOM 970 C CA . GLN A 1 116 ? -25.962 9.304 16.827 1.00 93.19 116 GLN A CA 1
ATOM 971 C C . GLN A 1 116 ? -24.553 9.699 17.283 1.00 93.19 116 GLN A C 1
ATOM 973 O O . GLN A 1 116 ? -23.625 9.691 16.473 1.00 93.19 116 GLN A O 1
ATOM 978 N N . ALA A 1 117 ? -24.369 9.991 18.573 1.00 94.56 117 ALA A N 1
ATOM 979 C CA . ALA A 1 117 ? -23.061 10.339 19.127 1.00 94.56 117 ALA A CA 1
ATOM 980 C C . ALA A 1 117 ? -22.063 9.175 19.011 1.00 94.56 117 ALA A C 1
ATOM 982 O O . ALA A 1 117 ? -20.898 9.383 18.678 1.00 94.56 117 ALA A O 1
ATOM 983 N N . ARG A 1 118 ? -22.534 7.936 19.193 1.00 95.00 118 ARG A N 1
ATOM 984 C CA . ARG A 1 118 ? -21.754 6.714 18.972 1.00 95.00 118 ARG A CA 1
ATOM 985 C C . ARG A 1 118 ? -21.270 6.605 17.525 1.00 95.00 118 ARG A C 1
ATOM 987 O O . ARG A 1 118 ? -20.093 6.336 17.300 1.00 95.00 118 ARG A O 1
ATOM 994 N N . LYS A 1 119 ? -22.151 6.830 16.544 1.00 95.44 119 LYS A N 1
ATOM 995 C CA . LYS A 1 119 ? -21.774 6.819 15.122 1.00 95.44 119 LYS A CA 1
ATOM 996 C C . LYS A 1 119 ? -20.751 7.916 14.806 1.00 95.44 119 LYS A C 1
ATOM 998 O O . LYS A 1 119 ? -19.759 7.643 14.139 1.00 95.44 119 LYS A O 1
ATOM 1003 N N . ALA A 1 120 ? -20.952 9.120 15.340 1.00 96.69 120 ALA A N 1
ATOM 1004 C CA . ALA A 1 120 ? -20.014 10.227 15.169 1.00 96.69 120 ALA A CA 1
ATOM 1005 C C . ALA A 1 120 ? -18.632 9.924 15.773 1.00 96.69 120 ALA A C 1
ATOM 1007 O O . ALA A 1 120 ? -17.618 10.287 15.179 1.00 96.69 120 ALA A O 1
ATOM 1008 N N . LEU A 1 121 ? -18.576 9.232 16.919 1.00 97.69 121 LEU A N 1
ATOM 1009 C CA . LEU A 1 121 ? -17.316 8.781 17.511 1.00 97.69 121 LEU A CA 1
ATOM 1010 C C . LEU A 1 121 ? -16.590 7.798 16.593 1.00 97.69 121 LEU A C 1
ATOM 1012 O O . LEU A 1 121 ? -15.425 8.032 16.296 1.00 97.69 121 LEU A O 1
ATOM 1016 N N . LEU A 1 122 ? -17.283 6.774 16.083 1.00 97.38 122 LEU A N 1
ATOM 1017 C CA . LEU A 1 122 ? -16.709 5.811 15.133 1.00 97.38 122 LEU A CA 1
ATOM 1018 C C . LEU A 1 122 ? -16.160 6.505 13.873 1.00 97.38 122 LEU A C 1
ATOM 1020 O O . LEU A 1 122 ? -15.050 6.219 13.435 1.00 97.38 122 LEU A O 1
ATOM 1024 N N . GLU A 1 123 ? -16.895 7.461 13.302 1.00 96.88 123 GLU A N 1
ATOM 1025 C CA . GLU A 1 123 ? -16.441 8.231 12.133 1.00 96.88 123 GLU A CA 1
ATOM 1026 C C . GLU A 1 123 ? -15.258 9.163 12.448 1.00 96.88 123 GLU A C 1
ATOM 1028 O O . GLU A 1 123 ? -14.391 9.410 11.602 1.00 96.88 123 GLU A O 1
ATOM 1033 N N . ALA A 1 124 ? -15.212 9.719 13.660 1.00 97.56 124 ALA A N 1
ATOM 1034 C CA . ALA A 1 124 ? -14.118 10.569 14.105 1.00 97.56 124 ALA A CA 1
ATOM 1035 C C . ALA A 1 124 ? -12.842 9.767 14.376 1.00 97.56 124 ALA A C 1
ATOM 1037 O O . ALA A 1 124 ? -11.763 10.237 14.014 1.00 97.56 124 ALA A O 1
ATOM 1038 N N . SER A 1 125 ? -12.973 8.584 14.982 1.00 97.44 125 SER A N 1
ATOM 1039 C CA . SER A 1 125 ? -11.863 7.745 15.436 1.00 97.44 125 SER A CA 1
ATOM 1040 C C . SER A 1 125 ? -11.437 6.668 14.442 1.00 97.44 125 SER A C 1
ATOM 1042 O O . SER A 1 125 ? -10.447 5.992 14.710 1.00 97.44 125 SER A O 1
ATOM 1044 N N . ARG A 1 126 ? -12.108 6.554 13.284 1.00 97.75 126 ARG A N 1
ATOM 1045 C CA . ARG A 1 126 ? -11.889 5.520 12.256 1.00 97.75 126 ARG A CA 1
ATOM 1046 C C . ARG A 1 126 ? -10.429 5.132 12.059 1.00 97.75 126 ARG A C 1
ATOM 1048 O O . ARG A 1 126 ? -10.088 3.977 12.258 1.00 97.75 126 ARG A O 1
ATOM 1055 N N . ASP A 1 127 ? -9.567 6.073 11.677 1.00 96.38 127 ASP A N 1
ATOM 1056 C CA . ASP A 1 127 ? -8.173 5.742 11.351 1.00 96.38 127 ASP A CA 1
ATOM 1057 C C . ASP A 1 127 ? -7.348 5.340 12.588 1.00 96.38 127 ASP A C 1
ATOM 1059 O O . ASP A 1 127 ? -6.458 4.503 12.476 1.00 96.38 127 ASP A O 1
ATOM 1063 N N . ILE A 1 128 ? -7.655 5.897 13.766 1.00 97.50 128 ILE A N 1
ATOM 1064 C CA . ILE A 1 128 ? -6.953 5.592 15.024 1.00 97.50 128 ILE A CA 1
ATOM 1065 C C . ILE A 1 128 ? -7.362 4.208 15.536 1.00 97.50 128 ILE A C 1
ATOM 1067 O O . ILE A 1 128 ? -6.507 3.382 15.847 1.00 97.50 128 ILE A O 1
ATOM 1071 N N . VAL A 1 129 ? -8.668 3.934 15.570 1.00 98.00 129 VAL A N 1
ATOM 1072 C CA . VAL A 1 129 ? -9.209 2.632 15.977 1.00 98.00 129 VAL A CA 1
ATOM 1073 C C . VAL A 1 129 ? -8.814 1.554 14.973 1.00 98.00 129 VAL A C 1
ATOM 1075 O O . VAL A 1 129 ? -8.432 0.471 15.392 1.00 98.00 129 VAL A O 1
ATOM 1078 N N . ALA A 1 130 ? -8.825 1.838 13.668 1.00 97.81 130 ALA A N 1
ATOM 1079 C CA . ALA A 1 130 ? -8.395 0.875 12.659 1.00 97.81 130 ALA A CA 1
ATOM 1080 C C . ALA A 1 130 ? -6.910 0.496 12.798 1.00 97.81 130 ALA A C 1
ATOM 1082 O O . ALA A 1 130 ? -6.589 -0.684 12.717 1.00 97.81 130 ALA A O 1
ATOM 1083 N N . ASP A 1 131 ? -6.005 1.455 13.039 1.00 96.62 131 ASP A N 1
ATOM 1084 C CA . ASP A 1 131 ? -4.576 1.166 13.273 1.00 96.62 131 ASP A CA 1
ATOM 1085 C C . ASP A 1 131 ? -4.362 0.372 14.574 1.00 96.62 131 ASP A C 1
ATOM 1087 O O . ASP A 1 131 ? -3.532 -0.534 14.619 1.00 96.62 131 ASP A O 1
ATOM 1091 N N . TRP A 1 132 ? -5.153 0.651 15.615 1.00 97.94 132 TRP A N 1
ATOM 1092 C CA . TRP A 1 132 ? -5.133 -0.121 16.858 1.00 97.94 132 TRP A CA 1
ATOM 1093 C C . TRP A 1 132 ? -5.657 -1.552 16.671 1.00 97.94 132 TRP A C 1
ATOM 1095 O O . TRP A 1 132 ? -4.973 -2.497 17.059 1.00 97.94 132 TRP A O 1
ATOM 1105 N N . LEU A 1 133 ? -6.805 -1.737 16.014 1.00 97.69 133 LEU A N 1
ATOM 1106 C CA . LEU A 1 133 ? -7.344 -3.061 15.682 1.00 97.69 133 LEU A CA 1
ATOM 1107 C C . LEU A 1 133 ? -6.355 -3.867 14.833 1.00 97.69 133 LEU A C 1
ATOM 1109 O O . LEU A 1 133 ? -6.160 -5.052 15.084 1.00 97.69 133 LEU A O 1
ATOM 1113 N N . ASP A 1 134 ? -5.690 -3.219 13.874 1.00 96.19 134 ASP A N 1
ATOM 1114 C CA . ASP A 1 134 ? -4.643 -3.825 13.050 1.00 96.19 134 ASP A CA 1
ATOM 1115 C C . ASP A 1 134 ? -3.475 -4.355 13.888 1.00 96.19 134 ASP A C 1
ATOM 1117 O O . ASP A 1 134 ? -2.979 -5.451 13.641 1.00 96.19 134 ASP A O 1
ATOM 1121 N N . SER A 1 135 ? -3.074 -3.614 14.925 1.00 95.19 135 SER A N 1
ATOM 1122 C CA . SER A 1 135 ? -2.005 -4.039 15.836 1.00 95.19 135 SER A CA 1
ATOM 1123 C C . SER A 1 135 ? -2.375 -5.253 16.697 1.00 95.19 135 SER A C 1
ATOM 1125 O O . SER A 1 135 ? -1.485 -5.987 17.123 1.00 95.19 135 SER A O 1
ATOM 1127 N N . LEU A 1 136 ? -3.671 -5.471 16.943 1.00 95.81 136 LEU A N 1
ATOM 1128 C CA . LEU A 1 136 ? -4.175 -6.569 17.770 1.00 95.81 136 LEU A CA 1
ATOM 1129 C C . LEU A 1 136 ? -4.514 -7.815 16.950 1.00 95.81 136 LEU A C 1
ATOM 1131 O O . LEU A 1 136 ? -4.171 -8.923 17.350 1.00 95.81 136 LEU A O 1
ATOM 1135 N N . HIS A 1 137 ? -5.182 -7.622 15.812 1.00 96.25 137 HIS A N 1
ATOM 1136 C CA . HIS A 1 137 ? -5.825 -8.686 15.038 1.00 96.25 137 HIS A CA 1
ATOM 1137 C C . HIS A 1 137 ? -5.330 -8.769 13.594 1.00 96.25 137 HIS A C 1
ATOM 1139 O O . HIS A 1 137 ? -5.798 -9.613 12.832 1.00 96.25 137 HIS A O 1
ATOM 1145 N N . GLY A 1 138 ? -4.386 -7.916 13.184 1.00 92.94 138 GLY A N 1
ATOM 1146 C CA . GLY A 1 138 ? -3.871 -7.910 11.817 1.00 92.94 138 GLY A CA 1
ATOM 1147 C C . GLY A 1 138 ? -3.325 -9.274 11.395 1.00 92.94 138 GLY A C 1
ATOM 1148 O O . GLY A 1 138 ? -3.626 -9.745 10.304 1.00 92.94 138 GLY A O 1
ATOM 1149 N N . SER A 1 139 ? -2.611 -9.965 12.285 1.00 93.38 139 SER A N 1
ATOM 1150 C CA . SER A 1 139 ? -2.049 -11.297 12.022 1.00 93.38 139 SER A CA 1
ATOM 1151 C C . SER A 1 139 ? -3.093 -12.399 11.808 1.00 93.38 139 SER A C 1
ATOM 1153 O O . SER A 1 139 ? -2.763 -13.443 11.249 1.00 93.38 139 SER A O 1
ATOM 1155 N N . GLU A 1 140 ? -4.341 -12.181 12.229 1.00 94.00 140 GLU A N 1
ATOM 1156 C CA . GLU A 1 140 ? -5.448 -13.133 12.085 1.00 94.00 140 GLU A CA 1
ATOM 1157 C C . GLU A 1 140 ? -6.108 -13.057 10.695 1.00 94.00 140 GLU A C 1
ATOM 1159 O O . GLU A 1 140 ? -6.860 -13.954 10.304 1.00 94.00 140 GLU A O 1
ATOM 1164 N N . VAL A 1 141 ? -5.836 -11.996 9.926 1.00 92.12 141 VAL A N 1
ATOM 1165 C CA . VAL A 1 141 ? -6.418 -11.791 8.596 1.00 92.12 141 VAL A CA 1
ATOM 1166 C C . VAL A 1 141 ? -5.706 -12.670 7.570 1.00 92.12 141 VAL A C 1
ATOM 1168 O O . VAL A 1 141 ? -4.545 -12.456 7.246 1.00 92.12 141 VAL A O 1
ATOM 1171 N N . THR A 1 142 ? -6.411 -13.671 7.046 1.00 87.88 142 THR A N 1
ATOM 1172 C CA . THR A 1 142 ? -5.829 -14.690 6.147 1.00 87.88 142 THR A CA 1
ATOM 1173 C C . THR A 1 142 ? -6.512 -14.785 4.787 1.00 87.88 142 THR A C 1
ATOM 1175 O O . THR A 1 142 ? -6.004 -15.457 3.892 1.00 87.88 142 THR A O 1
ATOM 1178 N N . ASP A 1 143 ? -7.656 -14.124 4.608 1.00 88.12 143 ASP A N 1
ATOM 1179 C CA . ASP A 1 143 ? -8.373 -14.141 3.338 1.00 88.12 143 ASP A CA 1
ATOM 1180 C C . ASP A 1 143 ? -7.748 -13.144 2.353 1.00 88.12 143 ASP A C 1
ATOM 1182 O O . ASP A 1 143 ? -7.884 -11.926 2.499 1.00 88.12 143 ASP A O 1
ATOM 1186 N N . ASN A 1 144 ? -7.095 -13.676 1.317 1.00 85.25 144 ASN A N 1
ATOM 1187 C CA . ASN A 1 144 ? -6.471 -12.886 0.258 1.00 85.25 144 ASN A CA 1
ATOM 1188 C C . ASN A 1 144 ? -7.468 -11.950 -0.459 1.00 85.25 144 ASN A C 1
ATOM 1190 O O . ASN A 1 144 ? -7.061 -10.905 -0.970 1.00 85.25 144 ASN A O 1
ATOM 1194 N N . SER A 1 145 ? -8.766 -12.281 -0.493 1.00 86.31 145 SER A N 1
ATOM 1195 C CA . SER A 1 145 ? -9.779 -11.479 -1.193 1.00 86.31 145 SER A CA 1
ATOM 1196 C C . SER A 1 145 ? -9.939 -10.072 -0.603 1.00 86.31 145 SER A C 1
ATOM 1198 O O . SER A 1 145 ? -10.206 -9.116 -1.341 1.00 86.31 145 SER A O 1
ATOM 1200 N N . ILE A 1 146 ? -9.657 -9.908 0.694 1.00 89.44 146 ILE A N 1
ATOM 1201 C CA . ILE A 1 146 ? -9.704 -8.625 1.412 1.00 89.44 146 ILE A CA 1
ATOM 1202 C C . ILE A 1 146 ? -8.763 -7.600 0.768 1.00 89.44 146 ILE A C 1
ATOM 1204 O O . ILE A 1 146 ? -9.093 -6.416 0.667 1.00 89.44 146 ILE A O 1
ATOM 1208 N N . PHE A 1 147 ? -7.615 -8.054 0.264 1.00 90.38 147 PHE A N 1
ATOM 1209 C CA . PHE A 1 147 ? -6.590 -7.188 -0.314 1.00 90.38 147 PHE A CA 1
ATOM 1210 C C . PHE A 1 147 ? -6.880 -6.780 -1.759 1.00 90.38 147 PHE A C 1
ATOM 1212 O O . PHE A 1 147 ? -6.190 -5.918 -2.290 1.00 90.38 147 PHE A O 1
ATOM 1219 N N . THR A 1 148 ? -7.918 -7.339 -2.388 1.00 89.88 148 THR A N 1
ATOM 1220 C CA . THR A 1 148 ? -8.268 -7.028 -3.785 1.00 89.88 148 THR A CA 1
ATOM 1221 C C . THR A 1 148 ? -9.259 -5.872 -3.909 1.00 89.88 148 THR A C 1
ATOM 1223 O O . THR A 1 148 ? -9.152 -5.063 -4.827 1.00 89.88 148 THR A O 1
ATOM 1226 N N . SER A 1 149 ? -10.193 -5.736 -2.964 1.00 89.50 149 SER A N 1
ATOM 1227 C CA . SER A 1 149 ? -11.292 -4.766 -3.069 1.00 89.50 149 SER A CA 1
ATOM 1228 C C . SER A 1 149 ? -10.803 -3.315 -3.066 1.00 89.50 149 SER A C 1
ATOM 1230 O O . SER A 1 149 ? -11.263 -2.492 -3.859 1.00 89.50 149 SER A O 1
ATOM 1232 N N . LEU A 1 150 ? -9.836 -2.997 -2.200 1.00 92.19 150 LEU A N 1
ATOM 1233 C CA . LEU A 1 150 ? -9.315 -1.638 -2.056 1.00 92.19 150 LEU A CA 1
ATOM 1234 C C . LEU A 1 150 ? -8.542 -1.159 -3.305 1.00 92.19 150 LEU A C 1
ATOM 1236 O O . LEU A 1 150 ? -8.860 -0.071 -3.794 1.00 92.19 150 LEU A O 1
ATOM 1240 N N . PRO A 1 151 ? -7.581 -1.927 -3.864 1.00 93.62 151 PRO A N 1
ATOM 1241 C CA . PRO A 1 151 ? -6.956 -1.590 -5.141 1.00 93.62 151 PRO A CA 1
ATOM 1242 C C . PRO A 1 151 ? -7.954 -1.391 -6.268 1.00 93.62 151 PRO A C 1
ATOM 1244 O O . PRO A 1 151 ? -7.852 -0.402 -6.983 1.00 93.62 151 PRO A O 1
ATOM 1247 N N . ARG A 1 152 ? -8.943 -2.284 -6.403 1.00 93.88 152 ARG A N 1
ATOM 1248 C CA . ARG A 1 152 ? -9.927 -2.217 -7.493 1.00 93.88 152 ARG A CA 1
ATOM 1249 C C . ARG A 1 152 ? -10.773 -0.955 -7.415 1.00 93.88 152 ARG A C 1
ATOM 1251 O O . ARG A 1 152 ? -10.941 -0.279 -8.424 1.00 93.88 152 ARG A O 1
ATOM 1258 N N . PHE A 1 153 ? -11.209 -0.578 -6.214 1.00 93.94 153 PHE A N 1
ATOM 1259 C CA . PHE A 1 153 ? -11.907 0.687 -6.005 1.00 93.94 153 PHE A CA 1
ATOM 1260 C C . PHE A 1 153 ? -11.076 1.889 -6.487 1.00 93.94 153 PHE A C 1
ATOM 1262 O O . PHE A 1 153 ? -11.575 2.733 -7.230 1.00 93.94 153 PHE A O 1
ATOM 1269 N N . PHE A 1 154 ? -9.799 1.976 -6.101 1.00 95.12 154 PHE A N 1
ATOM 1270 C CA . PHE A 1 154 ? -8.945 3.097 -6.512 1.00 95.12 154 PHE A CA 1
ATOM 1271 C C . PHE A 1 154 ? -8.505 3.029 -7.977 1.00 95.12 154 PHE A C 1
ATOM 1273 O O . PHE A 1 154 ? -8.321 4.076 -8.595 1.00 95.12 154 PHE A O 1
ATOM 1280 N N . GLU A 1 155 ? -8.383 1.835 -8.550 1.00 95.50 155 GLU A N 1
ATOM 1281 C CA . GLU A 1 155 ? -8.162 1.624 -9.981 1.00 95.50 155 GLU A CA 1
ATOM 1282 C C . GLU A 1 155 ? -9.334 2.190 -10.801 1.00 95.50 155 GLU A C 1
ATOM 1284 O O . GLU A 1 155 ? -9.124 2.930 -11.763 1.00 95.50 155 GLU A O 1
ATOM 1289 N N . GLU A 1 156 ? -10.576 1.932 -10.383 1.00 96.50 156 GLU A N 1
ATOM 1290 C CA . GLU A 1 156 ? -11.769 2.500 -11.020 1.00 96.50 156 GLU A CA 1
ATOM 1291 C C . GLU A 1 156 ? -11.805 4.031 -10.920 1.00 96.50 156 GLU A C 1
ATOM 1293 O O . GLU A 1 156 ? -12.083 4.707 -11.916 1.00 96.50 156 GLU A O 1
ATOM 1298 N N . GLN A 1 157 ? -11.475 4.596 -9.749 1.00 97.00 157 GLN A N 1
ATOM 1299 C CA . GLN A 1 157 ? -11.364 6.052 -9.581 1.00 97.00 157 GLN A CA 1
ATOM 1300 C C . GLN A 1 157 ? -10.285 6.638 -10.499 1.00 97.00 157 GLN A C 1
ATOM 1302 O O . GLN A 1 157 ? -10.528 7.627 -11.190 1.00 97.00 157 GLN A O 1
ATOM 1307 N N . PHE A 1 158 ? -9.120 5.991 -10.569 1.00 96.06 158 PHE A N 1
ATOM 1308 C CA . PHE A 1 158 ? -8.030 6.389 -11.453 1.00 96.06 158 PHE A CA 1
ATOM 1309 C C . PHE A 1 158 ? -8.468 6.408 -12.923 1.00 96.06 158 PHE A C 1
ATOM 1311 O O . PHE A 1 158 ? -8.216 7.385 -13.629 1.00 96.06 158 PHE A O 1
ATOM 1318 N N . HIS A 1 159 ? -9.173 5.378 -13.393 1.00 96.31 159 HIS A N 1
ATOM 1319 C CA . HIS A 1 159 ? -9.702 5.357 -14.757 1.00 96.31 159 HIS A CA 1
ATOM 1320 C C . HIS A 1 159 ? -10.762 6.437 -15.000 1.00 96.31 159 HIS A C 1
ATOM 1322 O O . HIS A 1 159 ? -10.785 7.035 -16.081 1.00 96.31 159 HIS A O 1
ATOM 1328 N N . GLY A 1 160 ? -11.603 6.724 -14.002 1.00 97.62 160 GLY A N 1
ATOM 1329 C CA . GLY A 1 160 ? -12.535 7.851 -14.029 1.00 97.62 160 GLY A CA 1
ATOM 1330 C C . GLY A 1 160 ? -11.817 9.187 -14.239 1.00 97.62 160 GLY A C 1
ATOM 1331 O O . GLY A 1 160 ? -12.180 9.945 -15.143 1.00 97.62 160 GLY A O 1
ATOM 1332 N N . ASP A 1 161 ? -10.749 9.428 -13.480 1.00 97.19 161 ASP A N 1
ATOM 1333 C CA . ASP A 1 161 ? -9.925 10.633 -13.584 1.00 97.19 161 ASP A CA 1
ATOM 1334 C C . ASP A 1 161 ? -9.205 10.728 -14.936 1.00 97.19 161 ASP A C 1
ATOM 1336 O O . ASP A 1 161 ? -9.236 11.777 -15.583 1.00 97.19 161 ASP A O 1
ATOM 1340 N N . MET A 1 162 ? -8.584 9.639 -15.407 1.00 97.25 162 MET A N 1
ATOM 1341 C CA . MET A 1 162 ? -7.894 9.617 -16.706 1.00 97.25 162 MET A CA 1
ATOM 1342 C C . MET A 1 162 ? -8.860 9.923 -17.850 1.00 97.25 162 MET A C 1
ATOM 1344 O O . MET A 1 162 ? -8.553 10.730 -18.732 1.00 97.25 162 MET A O 1
ATOM 1348 N N . LYS A 1 163 ? -10.068 9.356 -17.792 1.00 97.44 163 LYS A N 1
ATOM 1349 C CA . LYS A 1 163 ? -11.132 9.649 -18.752 1.00 97.44 163 LYS A CA 1
ATOM 1350 C C . LYS A 1 163 ? -11.559 11.116 -18.693 1.00 97.44 163 LYS A C 1
ATOM 1352 O O . LYS A 1 163 ? -11.711 11.736 -19.743 1.00 97.44 163 LYS A O 1
ATOM 1357 N N . ALA A 1 164 ? -11.733 11.682 -17.498 1.00 97.69 164 ALA A N 1
ATOM 1358 C CA . ALA A 1 164 ? -12.097 13.090 -17.331 1.00 97.69 164 ALA A CA 1
ATOM 1359 C C . ALA A 1 164 ? -11.020 14.044 -17.881 1.00 97.69 164 ALA A C 1
ATOM 1361 O O . ALA A 1 164 ? -11.341 15.111 -18.401 1.00 97.69 164 ALA A O 1
ATOM 1362 N N . LEU A 1 165 ? -9.751 13.633 -17.821 1.00 96.88 165 LEU A N 1
ATOM 1363 C CA . LEU A 1 165 ? -8.602 14.352 -18.377 1.00 96.88 165 LEU A CA 1
ATOM 1364 C C . LEU A 1 165 ? -8.361 14.083 -19.873 1.00 96.88 165 LEU A C 1
ATOM 1366 O O . LEU A 1 165 ? -7.407 14.622 -20.431 1.00 96.88 165 LEU A O 1
ATOM 1370 N N . ASN A 1 166 ? -9.211 13.283 -20.528 1.00 97.56 166 ASN A N 1
ATOM 1371 C CA . ASN A 1 166 ? -9.072 12.870 -21.930 1.00 97.56 166 ASN A CA 1
ATOM 1372 C C . ASN A 1 166 ? -7.751 12.130 -22.240 1.00 97.56 166 ASN A C 1
ATOM 1374 O O . ASN A 1 166 ? -7.246 12.171 -23.367 1.00 97.56 166 ASN A O 1
ATOM 1378 N N . VAL A 1 167 ? -7.201 11.440 -21.241 1.00 97.69 167 VAL A N 1
ATOM 1379 C CA . VAL A 1 167 ? -6.073 10.520 -21.411 1.00 97.69 167 VAL A CA 1
ATOM 1380 C C . VAL A 1 167 ? -6.591 9.230 -22.047 1.00 97.69 167 VAL A C 1
ATOM 1382 O O . VAL A 1 167 ? -7.604 8.677 -21.609 1.00 97.69 167 VAL A O 1
ATOM 1385 N N . LEU A 1 168 ? -5.919 8.751 -23.095 1.00 96.50 168 LEU A N 1
ATOM 1386 C CA . LEU A 1 168 ? -6.286 7.506 -23.764 1.00 96.50 168 LEU A CA 1
ATOM 1387 C C . LEU A 1 168 ? -5.988 6.296 -22.863 1.00 96.50 168 LEU A C 1
ATOM 1389 O O . LEU A 1 168 ? -4.944 6.264 -22.207 1.00 96.50 168 LEU A O 1
ATOM 1393 N N . PRO A 1 169 ? -6.855 5.267 -22.851 1.00 96.50 169 PRO A N 1
ATOM 1394 C CA . PRO A 1 169 ? -6.578 4.036 -22.118 1.00 96.50 169 PRO A CA 1
ATOM 1395 C C . PRO A 1 169 ? -5.358 3.310 -22.699 1.00 96.50 169 PRO A C 1
ATOM 1397 O O . PRO A 1 169 ? -5.075 3.407 -23.896 1.00 96.50 169 PRO A O 1
ATOM 1400 N N . ALA A 1 170 ? -4.648 2.566 -21.852 1.00 96.38 170 ALA A N 1
ATOM 1401 C CA . ALA A 1 170 ? -3.598 1.653 -22.294 1.00 96.38 170 ALA A CA 1
ATOM 1402 C C . ALA A 1 170 ? -4.166 0.519 -23.157 1.00 96.38 170 ALA A C 1
ATOM 1404 O O . ALA A 1 170 ? -5.321 0.129 -22.991 1.00 96.38 170 ALA A O 1
ATOM 1405 N N . ASP A 1 171 ? -3.344 -0.001 -24.067 1.00 97.12 171 ASP A N 1
ATOM 1406 C CA . ASP A 1 171 ? -3.706 -1.143 -24.911 1.00 97.12 171 ASP A CA 1
ATOM 1407 C C . ASP A 1 171 ? -3.683 -2.440 -24.092 1.00 97.12 171 ASP A C 1
ATOM 1409 O O . ASP A 1 171 ? -4.522 -3.320 -24.281 1.00 97.12 171 ASP A O 1
ATOM 1413 N N . VAL A 1 172 ? -2.757 -2.525 -23.130 1.00 97.06 172 VAL A N 1
ATOM 1414 C CA . VAL A 1 172 ? -2.700 -3.592 -22.127 1.00 97.06 172 VAL A CA 1
ATOM 1415 C C . VAL A 1 172 ? -2.519 -2.998 -20.738 1.00 97.06 172 VAL A C 1
ATOM 1417 O O . VAL A 1 172 ? -1.657 -2.144 -20.512 1.00 97.06 172 VAL A O 1
ATOM 1420 N N . LEU A 1 173 ? -3.326 -3.501 -19.804 1.00 95.88 173 LEU A N 1
ATOM 1421 C CA . LEU A 1 173 ? -3.225 -3.222 -18.380 1.00 95.88 173 LEU A CA 1
ATOM 1422 C C . LEU A 1 173 ? -2.788 -4.495 -17.648 1.00 95.88 173 LEU A C 1
ATOM 1424 O O . LEU A 1 173 ? -3.470 -5.511 -17.750 1.00 95.88 173 LEU A O 1
ATOM 1428 N N . THR A 1 174 ? -1.680 -4.443 -16.910 1.00 96.19 174 THR A N 1
ATOM 1429 C CA . THR A 1 174 ? -1.152 -5.596 -16.158 1.00 96.19 174 THR A CA 1
ATOM 1430 C C . THR A 1 174 ? -1.201 -5.338 -14.659 1.00 96.19 174 THR A C 1
ATOM 1432 O O . THR A 1 174 ? -0.646 -4.343 -14.193 1.00 96.19 174 THR A O 1
ATOM 1435 N N . ARG A 1 175 ? -1.807 -6.227 -13.877 1.00 95.50 175 ARG A N 1
ATOM 1436 C CA . ARG A 1 175 ? -1.841 -6.095 -12.412 1.00 95.50 175 ARG A CA 1
ATOM 1437 C C . 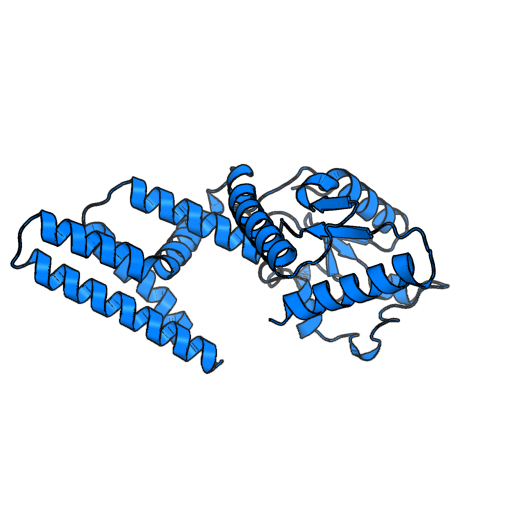ARG A 1 175 ? -0.850 -7.043 -11.777 1.00 95.50 175 ARG A C 1
ATOM 1439 O O . ARG A 1 175 ? -0.721 -8.169 -12.238 1.00 95.50 175 ARG A O 1
ATOM 1446 N N . VAL A 1 176 ? -0.154 -6.617 -10.731 1.00 94.12 176 VAL A N 1
ATOM 1447 C CA . VAL A 1 176 ? 0.877 -7.455 -10.096 1.00 94.12 176 VAL A CA 1
ATOM 1448 C C . VAL A 1 176 ? 0.278 -8.787 -9.637 1.00 94.12 176 VAL A C 1
ATOM 1450 O O . VAL A 1 176 ? 0.857 -9.839 -9.903 1.00 94.12 176 VAL A O 1
ATOM 1453 N N . SER A 1 177 ? -0.922 -8.756 -9.048 1.00 93.00 177 SER A N 1
ATOM 1454 C CA . SER A 1 177 ? -1.625 -9.963 -8.587 1.00 93.00 177 SER A CA 1
ATOM 1455 C C . SER A 1 177 ? -1.951 -10.979 -9.689 1.00 93.00 177 SER A C 1
ATOM 1457 O O . SER A 1 177 ? -2.109 -12.164 -9.400 1.00 93.00 177 SER A O 1
ATOM 1459 N N . GLU A 1 178 ? -2.025 -10.541 -10.949 1.00 94.62 178 GLU A N 1
ATOM 1460 C CA . GLU A 1 178 ? -2.372 -11.373 -12.108 1.00 94.62 178 GLU A CA 1
ATOM 1461 C C . GLU A 1 178 ? -1.139 -12.031 -12.758 1.00 94.62 178 GLU A C 1
ATOM 1463 O O . GLU A 1 178 ? -1.307 -12.910 -13.598 1.00 94.62 178 GLU A O 1
ATOM 1468 N N . TYR A 1 179 ? 0.081 -11.642 -12.360 1.00 95.94 179 TYR A N 1
ATOM 1469 C CA . TYR A 1 179 ? 1.349 -12.060 -12.984 1.00 95.94 179 TYR A CA 1
ATOM 1470 C C . TYR A 1 179 ? 2.325 -12.738 -12.004 1.00 95.94 179 TYR A C 1
ATOM 1472 O O . TYR A 1 179 ? 3.534 -12.799 -12.241 1.00 95.94 179 TYR A O 1
ATOM 1480 N N . ILE A 1 180 ? 1.828 -13.243 -10.870 1.00 95.56 180 ILE A N 1
ATOM 1481 C CA . ILE A 1 180 ? 2.663 -13.890 -9.846 1.00 95.56 180 ILE A CA 1
ATOM 1482 C C . ILE A 1 180 ? 3.484 -15.078 -10.398 1.00 95.56 180 ILE A C 1
ATOM 1484 O O . ILE A 1 180 ? 4.684 -15.130 -10.113 1.00 95.56 180 ILE A O 1
ATOM 1488 N N . PRO A 1 181 ? 2.934 -16.004 -11.214 1.00 96.75 181 PRO A N 1
ATOM 1489 C CA . PRO A 1 181 ? 3.723 -17.103 -11.784 1.00 96.75 181 PRO A CA 1
ATOM 1490 C C . PRO A 1 181 ? 4.886 -16.628 -12.672 1.00 96.75 181 PRO A C 1
ATOM 1492 O O . PRO A 1 181 ? 5.987 -17.188 -12.629 1.00 96.75 181 PRO A O 1
ATOM 1495 N N . GLU A 1 182 ? 4.665 -15.581 -13.466 1.00 97.69 182 GLU A N 1
ATOM 1496 C CA . GLU A 1 182 ? 5.672 -14.959 -14.321 1.00 97.69 182 GLU A CA 1
ATOM 1497 C C . GLU A 1 182 ? 6.753 -14.266 -13.492 1.00 97.69 182 GLU A C 1
ATOM 1499 O O . GLU A 1 182 ? 7.936 -14.403 -13.811 1.00 97.69 182 GLU A O 1
ATOM 1504 N N . ILE A 1 183 ? 6.368 -13.581 -12.409 1.00 97.44 183 ILE A N 1
ATOM 1505 C CA . ILE A 1 183 ? 7.302 -12.967 -11.457 1.00 97.44 183 ILE A CA 1
ATOM 1506 C C . ILE A 1 183 ? 8.185 -14.044 -10.823 1.00 97.44 183 ILE A C 1
ATOM 1508 O O . ILE A 1 183 ? 9.407 -13.919 -10.870 1.00 97.44 183 ILE A O 1
ATOM 1512 N N . ILE A 1 184 ? 7.607 -15.138 -10.314 1.00 97.81 184 ILE A N 1
ATOM 1513 C CA . ILE A 1 184 ? 8.370 -16.264 -9.745 1.00 97.81 184 ILE A CA 1
ATOM 1514 C C . ILE A 1 184 ? 9.350 -16.823 -10.782 1.00 97.81 184 ILE A C 1
ATOM 1516 O O . ILE A 1 184 ? 10.534 -17.003 -10.500 1.00 97.81 184 ILE A O 1
ATOM 1520 N N . THR A 1 185 ? 8.887 -17.044 -12.013 1.00 98.19 185 THR A N 1
ATOM 1521 C CA . THR A 1 185 ? 9.739 -17.545 -13.102 1.00 98.19 185 THR A CA 1
ATOM 1522 C C . THR A 1 185 ? 10.883 -16.580 -13.419 1.00 98.19 185 THR A C 1
ATOM 1524 O O . THR A 1 185 ? 12.008 -17.006 -13.684 1.00 98.19 185 THR A O 1
ATOM 1527 N N . PHE A 1 186 ? 10.617 -15.274 -13.409 1.00 98.12 186 PHE A N 1
ATOM 1528 C CA . PHE A 1 186 ? 11.622 -14.249 -13.666 1.00 98.12 186 PHE A CA 1
ATOM 1529 C C . PHE A 1 186 ? 12.663 -14.180 -12.545 1.00 98.12 186 PHE A C 1
ATOM 1531 O O . PHE A 1 186 ? 13.860 -14.175 -12.827 1.00 98.12 186 PHE A O 1
ATOM 1538 N N . VAL A 1 187 ? 12.225 -14.213 -11.286 1.00 98.25 187 VAL A N 1
ATOM 1539 C CA . VAL A 1 187 ? 13.113 -14.233 -10.119 1.00 98.25 187 VAL A CA 1
ATOM 1540 C C . VAL A 1 187 ? 13.971 -15.499 -10.106 1.00 98.25 187 VAL A C 1
ATOM 1542 O O . VAL A 1 187 ? 15.178 -15.403 -9.898 1.00 98.25 187 VAL A O 1
ATOM 1545 N N . GLN A 1 188 ? 13.408 -16.666 -10.436 1.00 98.25 188 GLN A N 1
ATOM 1546 C CA . GLN A 1 188 ? 14.190 -17.900 -10.543 1.00 98.25 188 GLN A CA 1
ATOM 1547 C C . GLN A 1 188 ? 15.302 -17.781 -11.594 1.00 98.25 188 GLN A C 1
ATOM 1549 O O . GLN A 1 188 ? 16.434 -18.157 -11.318 1.00 98.25 188 GLN A O 1
ATOM 1554 N N . LYS A 1 189 ? 15.037 -17.166 -12.755 1.00 98.38 189 LYS A N 1
ATOM 1555 C CA . LYS A 1 189 ? 16.082 -16.916 -13.765 1.00 98.38 189 LYS A CA 1
ATOM 1556 C C . LYS A 1 189 ? 17.197 -16.001 -13.256 1.00 98.38 189 LYS A C 1
ATOM 1558 O O . LYS A 1 189 ? 18.348 -16.178 -13.642 1.00 98.38 189 LYS A O 1
ATOM 1563 N N . ILE A 1 190 ? 16.877 -15.014 -12.417 1.00 98.25 190 ILE A N 1
ATOM 1564 C CA . ILE A 1 190 ? 17.889 -14.141 -11.803 1.00 98.25 190 ILE A CA 1
ATOM 1565 C C . ILE A 1 190 ? 18.793 -14.955 -10.866 1.00 98.25 190 ILE A C 1
ATOM 1567 O O . ILE A 1 190 ? 20.014 -14.794 -10.913 1.00 98.25 190 ILE A O 1
ATOM 1571 N N . ILE A 1 191 ? 18.207 -15.853 -10.067 1.00 98.12 191 ILE A N 1
ATOM 1572 C CA . ILE A 1 191 ? 18.952 -16.779 -9.201 1.00 98.12 191 ILE A CA 1
ATOM 1573 C C . ILE A 1 191 ? 19.821 -17.723 -10.041 1.00 98.12 191 ILE A C 1
ATOM 1575 O O . ILE A 1 191 ? 21.015 -17.839 -9.776 1.00 98.12 191 ILE A O 1
ATOM 1579 N N . ASP A 1 192 ? 19.257 -18.350 -11.077 1.00 98.12 192 ASP A N 1
ATOM 1580 C CA . ASP A 1 192 ? 19.966 -19.299 -11.947 1.00 98.12 192 ASP A CA 1
ATOM 1581 C C . ASP A 1 192 ? 21.170 -18.650 -12.653 1.00 98.12 192 ASP A C 1
ATOM 1583 O O . ASP A 1 192 ? 22.187 -19.302 -12.887 1.00 98.12 192 ASP A O 1
ATOM 1587 N N . ASN A 1 193 ? 21.080 -17.349 -12.947 1.00 97.44 193 ASN A N 1
ATOM 1588 C CA . ASN A 1 193 ? 22.169 -16.553 -13.518 1.00 97.44 193 ASN A CA 1
ATOM 1589 C C . ASN A 1 193 ? 23.210 -16.084 -12.481 1.00 97.44 193 ASN A C 1
ATOM 1591 O O . ASN A 1 193 ? 24.169 -15.413 -12.851 1.00 97.44 193 ASN A O 1
ATOM 1595 N N . GLY A 1 194 ? 23.041 -16.408 -11.196 1.00 97.38 194 GLY A N 1
ATOM 1596 C CA . GLY A 1 194 ? 23.976 -16.053 -10.124 1.00 97.38 194 GLY A CA 1
ATOM 1597 C C . GLY A 1 194 ? 23.822 -14.635 -9.565 1.00 97.38 194 GLY A C 1
ATOM 1598 O O . GLY A 1 194 ? 24.668 -14.204 -8.787 1.00 97.38 194 GLY A O 1
ATOM 1599 N N . PHE A 1 195 ? 22.754 -13.913 -9.927 1.00 98.00 195 PHE A N 1
ATOM 1600 C CA . PHE A 1 195 ? 22.501 -12.533 -9.480 1.00 98.00 195 PHE A CA 1
ATOM 1601 C C . PHE A 1 195 ? 21.430 -12.422 -8.393 1.00 98.00 195 PHE A C 1
ATOM 1603 O O . PHE A 1 195 ? 21.113 -11.324 -7.945 1.00 98.00 195 PHE A O 1
ATOM 1610 N N . GLY A 1 196 ? 20.848 -13.544 -7.978 1.00 97.50 196 GLY A N 1
ATOM 1611 C CA . GLY A 1 196 ? 19.858 -13.601 -6.912 1.00 97.50 196 GLY A CA 1
ATOM 1612 C C . GLY A 1 196 ? 20.225 -14.651 -5.875 1.00 97.50 196 GLY A C 1
ATOM 1613 O O . GLY A 1 196 ? 20.872 -15.649 -6.193 1.00 97.50 196 GLY A O 1
ATOM 1614 N N . TYR A 1 197 ? 19.800 -14.441 -4.635 1.00 97.06 197 TYR A N 1
ATOM 1615 C CA . TYR A 1 197 ? 19.962 -15.425 -3.569 1.00 97.06 197 TYR A CA 1
ATOM 1616 C C . TYR A 1 197 ? 18.759 -15.433 -2.630 1.00 97.06 197 TYR A C 1
ATOM 1618 O O . TYR A 1 197 ? 18.154 -14.395 -2.364 1.00 97.06 197 TYR A O 1
ATOM 1626 N N . GLU A 1 198 ? 18.425 -16.620 -2.133 1.00 96.00 198 GLU A N 1
ATOM 1627 C CA . GLU A 1 198 ? 17.417 -16.812 -1.092 1.00 96.00 198 GLU A CA 1
ATOM 1628 C C . GLU A 1 198 ? 18.051 -16.631 0.296 1.00 96.00 198 GLU A C 1
ATOM 1630 O O . GLU A 1 198 ? 19.222 -16.958 0.512 1.00 96.00 198 GLU A O 1
ATOM 1635 N N . SER A 1 199 ? 17.284 -16.048 1.212 1.00 93.69 199 SER A N 1
ATOM 1636 C CA . SER A 1 199 ? 17.624 -15.869 2.620 1.00 93.69 199 SER A CA 1
ATOM 1637 C C . SER A 1 199 ? 16.327 -15.745 3.425 1.00 93.69 199 SER A C 1
ATOM 1639 O O . SER A 1 199 ? 15.533 -14.828 3.199 1.00 93.69 199 SER A O 1
ATOM 1641 N N . ASN A 1 200 ? 16.098 -16.677 4.356 1.00 89.75 200 ASN A N 1
ATOM 1642 C CA . ASN A 1 200 ? 14.939 -16.715 5.260 1.00 89.75 200 ASN A CA 1
ATOM 1643 C C . ASN A 1 200 ? 13.573 -16.585 4.549 1.00 89.75 200 ASN A C 1
ATOM 1645 O O . ASN A 1 200 ? 12.696 -15.819 4.962 1.00 89.75 200 ASN A O 1
ATOM 1649 N N . GLY A 1 201 ? 13.395 -17.317 3.451 1.00 90.50 201 GLY A N 1
ATOM 1650 C CA . GLY A 1 201 ? 12.184 -17.343 2.629 1.00 90.50 201 GLY A CA 1
ATOM 1651 C C . GLY A 1 201 ? 11.976 -16.105 1.752 1.00 90.50 201 GLY A C 1
ATOM 1652 O O . GLY A 1 201 ? 10.951 -15.971 1.089 1.00 90.50 201 GLY A O 1
ATOM 1653 N N . SER A 1 202 ? 12.925 -15.168 1.755 1.00 93.25 202 SER A N 1
ATOM 1654 C CA . SER A 1 202 ? 12.940 -13.999 0.869 1.00 93.25 202 SER A CA 1
ATOM 1655 C C . SER A 1 202 ? 14.037 -14.160 -0.178 1.00 93.25 202 SER A C 1
ATOM 1657 O O . SER A 1 202 ? 15.018 -14.862 0.048 1.00 93.25 202 SER A O 1
ATOM 1659 N N . VAL A 1 203 ? 13.893 -13.506 -1.327 1.00 95.62 203 VAL A N 1
ATOM 1660 C CA . VAL A 1 203 ? 14.906 -13.495 -2.387 1.00 95.62 203 VAL A CA 1
ATOM 1661 C C . VAL A 1 203 ? 15.395 -12.075 -2.588 1.00 95.62 203 VAL A C 1
ATOM 1663 O O . VAL A 1 203 ? 14.588 -11.154 -2.716 1.00 95.62 203 VAL A O 1
ATOM 1666 N N . TYR A 1 204 ? 16.708 -11.909 -2.670 1.00 95.62 204 TYR A N 1
ATOM 1667 C CA . TYR A 1 204 ? 17.371 -10.626 -2.859 1.00 95.62 204 TYR A CA 1
ATOM 1668 C C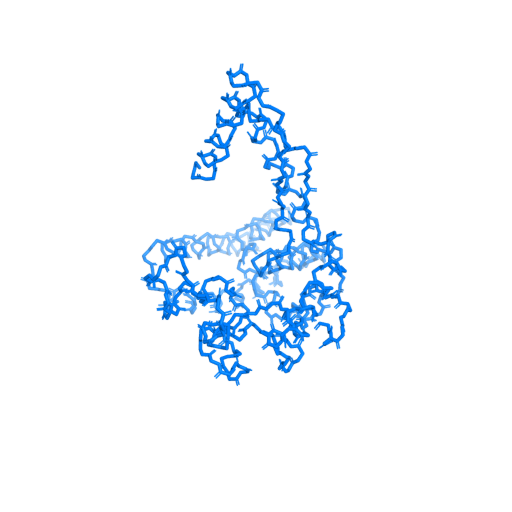 . TYR A 1 204 ? 18.196 -10.624 -4.141 1.00 95.62 204 TYR A C 1
ATOM 1670 O O . TYR A 1 204 ? 18.715 -11.660 -4.561 1.00 95.62 204 TYR A O 1
ATOM 1678 N N . PHE A 1 205 ? 18.321 -9.449 -4.749 1.00 96.12 205 PHE A N 1
ATOM 1679 C CA . PHE A 1 205 ? 19.248 -9.202 -5.845 1.00 96.12 205 PHE A CA 1
ATOM 1680 C C . PHE A 1 205 ? 20.642 -8.888 -5.289 1.00 96.12 205 PHE A C 1
ATOM 1682 O O . PHE A 1 205 ? 20.774 -8.010 -4.439 1.00 96.12 205 PHE A O 1
ATOM 1689 N N . ASP A 1 206 ? 21.668 -9.593 -5.767 1.00 96.12 206 ASP A N 1
ATOM 1690 C CA . ASP A 1 206 ? 23.071 -9.421 -5.370 1.00 96.12 206 ASP A CA 1
ATOM 1691 C C . ASP A 1 206 ? 23.703 -8.286 -6.187 1.00 96.12 206 ASP A C 1
ATOM 1693 O O . ASP A 1 206 ? 24.320 -8.491 -7.241 1.00 96.12 206 ASP A O 1
ATOM 1697 N N . THR A 1 207 ? 23.494 -7.057 -5.716 1.00 94.38 207 THR A N 1
ATOM 1698 C CA . THR A 1 207 ? 23.912 -5.842 -6.419 1.00 94.38 207 THR A CA 1
ATOM 1699 C C . THR A 1 207 ? 25.429 -5.804 -6.673 1.00 94.38 207 THR A C 1
ATOM 1701 O O . THR A 1 207 ? 25.823 -5.500 -7.804 1.00 94.38 207 THR A O 1
ATOM 1704 N N . PRO A 1 208 ? 26.307 -6.135 -5.696 1.00 94.56 208 PRO A N 1
ATOM 1705 C CA . PRO A 1 208 ? 27.752 -6.166 -5.927 1.00 94.56 208 PRO A CA 1
ATOM 1706 C C . PRO A 1 208 ? 28.179 -7.194 -6.978 1.00 94.56 208 PRO A C 1
ATOM 1708 O O . PRO A 1 208 ? 29.034 -6.888 -7.807 1.00 94.56 208 PRO A O 1
ATOM 1711 N N . THR A 1 209 ? 27.590 -8.395 -6.968 1.00 96.44 209 THR A N 1
ATOM 1712 C CA . THR A 1 209 ? 27.926 -9.438 -7.950 1.00 96.44 209 THR A CA 1
ATOM 1713 C C . THR A 1 209 ? 27.523 -9.020 -9.359 1.00 96.44 209 THR A C 1
ATOM 1715 O O . THR A 1 209 ? 28.292 -9.220 -10.301 1.00 96.44 209 THR A O 1
ATOM 1718 N N . PHE A 1 210 ? 26.353 -8.393 -9.514 1.00 96.06 210 PHE A N 1
ATOM 1719 C CA . PHE A 1 210 ? 25.930 -7.847 -10.801 1.00 96.06 210 PHE A CA 1
ATOM 1720 C C . PHE A 1 210 ? 26.901 -6.775 -11.305 1.00 96.06 210 PHE A C 1
ATOM 1722 O O . PHE A 1 210 ? 27.345 -6.860 -12.441 1.00 96.06 210 PHE A O 1
ATOM 1729 N N . ASP A 1 211 ? 27.280 -5.805 -10.471 1.00 94.88 211 ASP A N 1
ATOM 1730 C CA . ASP A 1 211 ? 28.166 -4.705 -10.881 1.00 94.88 211 ASP A CA 1
ATOM 1731 C C . ASP A 1 211 ? 29.596 -5.160 -11.232 1.00 94.88 211 ASP A C 1
ATOM 1733 O O . ASP A 1 211 ? 30.245 -4.582 -12.099 1.00 94.88 211 ASP A O 1
ATOM 1737 N N . GLN A 1 212 ? 30.086 -6.226 -10.590 1.00 94.69 212 GLN A N 1
ATOM 1738 C CA . GLN A 1 212 ? 31.417 -6.790 -10.852 1.00 94.69 212 GLN A CA 1
ATOM 1739 C C . GLN A 1 212 ? 31.455 -7.751 -12.050 1.00 94.69 212 GLN A C 1
ATOM 1741 O O . GLN A 1 212 ? 32.540 -8.127 -12.499 1.00 94.69 212 GLN A O 1
ATOM 1746 N N . SER A 1 213 ? 30.295 -8.175 -12.555 1.00 96.31 213 SER A N 1
ATOM 1747 C CA . SER A 1 213 ? 30.212 -9.135 -13.655 1.00 96.31 213 SER A CA 1
ATOM 1748 C C . SER A 1 213 ? 30.443 -8.469 -15.009 1.00 96.31 213 SER A C 1
ATOM 1750 O O . SER A 1 213 ? 30.025 -7.340 -15.261 1.00 96.31 213 SER A O 1
ATOM 1752 N N . GLU A 1 214 ? 31.112 -9.184 -15.915 1.00 95.94 214 GLU A N 1
ATOM 1753 C CA . GLU A 1 214 ? 31.465 -8.656 -17.233 1.00 95.94 214 GLU A CA 1
ATOM 1754 C C . GLU A 1 214 ? 30.221 -8.182 -18.006 1.00 95.94 214 GLU A C 1
ATOM 1756 O O . GLU A 1 214 ? 29.250 -8.917 -18.169 1.00 95.94 214 GLU A O 1
ATOM 1761 N N . GLY A 1 215 ? 30.253 -6.937 -18.494 1.00 93.88 215 GLY A N 1
ATOM 1762 C CA . GLY A 1 215 ? 29.163 -6.344 -19.280 1.00 93.88 215 GLY A CA 1
ATOM 1763 C C . GLY A 1 215 ? 27.996 -5.779 -18.461 1.00 93.88 215 GLY A C 1
ATOM 1764 O O . GLY A 1 215 ? 27.070 -5.211 -19.047 1.00 93.88 215 GLY A O 1
ATOM 1765 N N . HIS A 1 216 ? 28.050 -5.872 -17.133 1.00 95.12 216 HIS A N 1
ATOM 1766 C CA . HIS A 1 216 ? 27.035 -5.346 -16.229 1.00 95.12 216 HIS A CA 1
ATOM 1767 C C . HIS A 1 216 ? 27.538 -4.105 -15.477 1.00 95.12 216 HIS A C 1
ATOM 1769 O O . HIS A 1 216 ? 28.731 -3.920 -15.271 1.00 95.12 216 HIS A O 1
ATOM 1775 N N . PHE A 1 217 ? 26.612 -3.197 -15.156 1.00 92.38 217 PHE A N 1
ATOM 1776 C CA . PHE A 1 217 ? 26.894 -1.971 -14.406 1.00 92.38 217 PHE A CA 1
ATOM 1777 C C . PHE A 1 217 ? 25.637 -1.550 -13.650 1.00 92.38 217 PHE A C 1
ATOM 1779 O O . PHE A 1 217 ? 24.598 -1.265 -14.264 1.00 92.38 217 PHE A O 1
ATOM 1786 N N . TYR A 1 218 ? 25.717 -1.530 -12.326 1.00 91.81 218 TYR A N 1
ATOM 1787 C CA . TYR A 1 218 ? 24.613 -1.117 -11.478 1.00 91.81 218 TYR A CA 1
ATOM 1788 C C . TYR A 1 218 ? 24.494 0.411 -11.432 1.00 91.81 218 TYR A C 1
ATOM 1790 O O . TYR A 1 218 ? 25.461 1.145 -11.600 1.00 91.81 218 TYR A O 1
ATOM 1798 N N . ALA A 1 219 ? 23.268 0.905 -11.242 1.00 90.25 219 ALA A N 1
ATOM 1799 C CA . ALA A 1 219 ? 22.947 2.334 -11.196 1.00 90.25 219 ALA A CA 1
ATOM 1800 C C . ALA A 1 219 ? 23.340 3.150 -12.447 1.00 90.25 219 ALA A C 1
ATOM 1802 O O . ALA A 1 219 ? 23.500 4.364 -12.378 1.00 90.25 219 ALA A O 1
ATOM 1803 N N . LYS A 1 220 ? 23.391 2.525 -13.633 1.00 91.62 220 LYS A N 1
ATOM 1804 C CA . LYS A 1 220 ? 23.643 3.220 -14.914 1.00 91.62 220 LYS A CA 1
ATOM 1805 C C . LYS A 1 220 ? 22.727 4.426 -15.173 1.00 91.62 220 LYS A C 1
ATOM 1807 O O . LYS A 1 220 ? 23.136 5.368 -15.845 1.00 91.62 220 LYS A O 1
ATOM 1812 N N . LEU A 1 221 ? 21.478 4.361 -14.706 1.00 91.00 221 LEU A N 1
ATOM 1813 C CA . LEU A 1 221 ? 20.462 5.395 -14.936 1.00 91.00 221 LEU A CA 1
ATOM 1814 C C . LEU A 1 221 ? 20.578 6.576 -13.967 1.00 91.00 221 LEU A C 1
ATOM 1816 O O . LEU A 1 221 ? 20.295 7.701 -14.364 1.00 91.00 221 LEU A O 1
ATOM 1820 N N . VAL A 1 222 ? 20.976 6.313 -12.719 1.00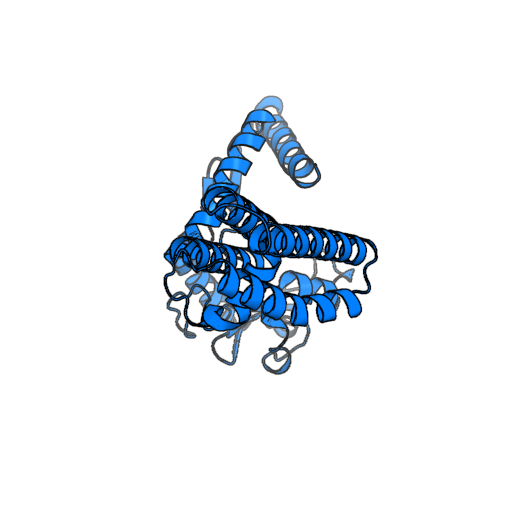 89.75 222 VAL A N 1
ATOM 1821 C CA . VAL A 1 222 ? 21.116 7.317 -11.652 1.00 89.75 222 VAL A CA 1
ATOM 1822 C C . VAL A 1 222 ? 22.357 6.965 -10.819 1.00 89.75 222 VAL A C 1
ATOM 1824 O O . VAL A 1 222 ? 22.221 6.398 -9.730 1.00 89.75 222 VAL A O 1
ATOM 1827 N N . PRO A 1 223 ? 23.577 7.215 -11.328 1.00 87.56 223 PRO A N 1
ATOM 1828 C CA . PRO A 1 223 ? 24.816 6.775 -10.677 1.00 87.56 223 PRO A CA 1
ATOM 1829 C C . PRO A 1 223 ? 24.989 7.303 -9.247 1.00 87.56 223 PRO A C 1
ATOM 1831 O O . PRO A 1 223 ? 25.573 6.637 -8.398 1.00 87.56 223 PRO A O 1
ATOM 1834 N N . GLU A 1 224 ? 24.442 8.482 -8.959 1.00 85.88 224 GLU A N 1
ATOM 1835 C CA . GLU A 1 224 ? 24.469 9.127 -7.647 1.00 85.88 224 GLU A CA 1
ATOM 1836 C C . GLU A 1 224 ? 23.594 8.439 -6.587 1.00 85.88 224 GLU A C 1
ATOM 1838 O O . GLU A 1 224 ? 23.728 8.743 -5.406 1.00 85.88 224 GLU A O 1
ATOM 1843 N N . SER A 1 225 ? 22.713 7.514 -6.986 1.00 80.50 225 SER A N 1
ATOM 1844 C CA . SER A 1 225 ? 21.824 6.792 -6.062 1.00 80.50 225 SER A CA 1
ATOM 1845 C C . SER A 1 225 ? 22.476 5.576 -5.395 1.00 80.50 225 SER A C 1
ATOM 1847 O O . SER A 1 225 ? 21.897 4.990 -4.478 1.00 80.50 225 SER A O 1
ATOM 1849 N N . VAL A 1 226 ? 23.683 5.180 -5.823 1.00 79.50 226 VAL A N 1
ATOM 1850 C CA . VAL A 1 226 ? 24.393 4.040 -5.224 1.00 79.50 226 VAL A CA 1
ATOM 1851 C C . VAL A 1 226 ? 24.682 4.330 -3.755 1.00 79.50 226 VAL A C 1
ATOM 1853 O O . VAL A 1 226 ? 25.379 5.284 -3.418 1.00 79.50 226 VAL A O 1
ATOM 1856 N N . GLY A 1 227 ? 24.165 3.478 -2.870 1.00 74.00 227 GLY A N 1
ATOM 1857 C CA . GLY A 1 227 ? 24.344 3.636 -1.427 1.00 74.00 227 GLY A CA 1
ATOM 1858 C C . GLY A 1 227 ? 23.402 4.651 -0.773 1.00 74.00 227 GLY A C 1
ATOM 1859 O O . GLY A 1 227 ? 23.502 4.840 0.442 1.00 74.00 227 GLY A O 1
ATOM 1860 N N . ASP A 1 228 ? 22.461 5.255 -1.514 1.00 81.06 228 ASP A N 1
ATOM 1861 C CA . ASP A 1 228 ? 21.374 6.033 -0.912 1.00 81.06 228 ASP A CA 1
ATOM 1862 C C . ASP A 1 228 ? 20.433 5.094 -0.147 1.00 81.06 228 ASP A C 1
ATOM 1864 O O . ASP A 1 228 ? 19.465 4.533 -0.664 1.00 81.06 228 ASP A O 1
ATOM 1868 N N . SER A 1 229 ? 20.745 4.930 1.136 1.00 75.25 229 SER A N 1
ATOM 1869 C CA . SER A 1 229 ? 20.014 4.046 2.038 1.00 75.25 229 SER A CA 1
ATOM 1870 C C . SER A 1 229 ? 18.565 4.492 2.230 1.00 75.25 229 SER A C 1
ATOM 1872 O O . SER A 1 229 ? 17.711 3.665 2.539 1.00 75.25 229 SER A O 1
ATOM 1874 N N . LYS A 1 230 ? 18.263 5.786 2.046 1.00 74.81 230 LYS A N 1
ATOM 1875 C CA . LYS A 1 230 ? 16.903 6.308 2.189 1.00 74.81 230 LYS A CA 1
ATOM 1876 C C . LYS A 1 230 ? 16.061 5.941 0.972 1.00 74.81 230 LYS A C 1
ATOM 1878 O O . LYS A 1 230 ? 14.950 5.453 1.153 1.00 74.81 230 LYS A O 1
ATOM 1883 N N . ALA A 1 231 ? 16.594 6.137 -0.233 1.00 75.00 231 ALA A N 1
ATOM 1884 C CA . ALA A 1 231 ? 15.919 5.743 -1.468 1.00 75.00 231 ALA A CA 1
ATOM 1885 C C . ALA A 1 231 ? 15.702 4.222 -1.532 1.00 75.00 231 ALA A C 1
ATOM 1887 O O . ALA A 1 231 ? 14.621 3.766 -1.904 1.00 75.00 231 ALA A O 1
ATOM 1888 N N . LEU A 1 232 ? 16.696 3.440 -1.096 1.00 74.94 232 LEU A N 1
ATOM 1889 C CA . LEU A 1 232 ? 16.579 1.986 -0.997 1.00 74.94 232 LEU A CA 1
ATOM 1890 C C . LEU A 1 232 ? 15.483 1.576 0.001 1.00 74.94 232 LEU A C 1
ATOM 1892 O O . LEU A 1 232 ? 14.603 0.793 -0.343 1.00 74.94 232 LEU A O 1
ATOM 1896 N N . ALA A 1 233 ? 15.488 2.147 1.210 1.00 71.81 233 ALA A N 1
ATOM 1897 C CA . ALA A 1 233 ? 14.480 1.846 2.227 1.00 71.81 233 ALA A CA 1
ATOM 1898 C C . ALA A 1 233 ? 13.060 2.251 1.793 1.00 71.81 233 ALA A C 1
ATOM 1900 O O . ALA A 1 233 ? 12.099 1.558 2.115 1.00 71.81 233 ALA A O 1
ATOM 1901 N N . GLU A 1 234 ? 12.915 3.356 1.055 1.00 73.88 234 GLU A N 1
ATOM 1902 C CA . GLU A 1 234 ? 11.627 3.772 0.495 1.00 73.88 234 GLU A CA 1
ATOM 1903 C C . GLU A 1 234 ? 11.125 2.787 -0.570 1.00 73.88 234 GLU A C 1
ATOM 1905 O O . GLU A 1 234 ? 9.949 2.424 -0.547 1.00 73.88 234 GLU A O 1
ATOM 1910 N N . GLY A 1 235 ? 12.009 2.318 -1.457 1.00 71.06 235 GLY A N 1
ATOM 1911 C CA . GLY A 1 235 ? 11.673 1.329 -2.486 1.00 71.06 235 GLY A CA 1
ATOM 1912 C C . GLY A 1 235 ? 11.353 -0.059 -1.925 1.00 71.06 235 GLY A C 1
ATOM 1913 O O . GLY A 1 235 ? 10.517 -0.770 -2.475 1.00 71.06 235 GLY A O 1
ATOM 1914 N N . GLU A 1 236 ? 11.973 -0.441 -0.808 1.00 74.06 236 GLU A N 1
ATOM 1915 C CA . GLU A 1 236 ? 11.697 -1.716 -0.145 1.00 74.06 236 GLU A CA 1
ATOM 1916 C C . GLU A 1 236 ? 10.449 -1.709 0.740 1.00 74.06 236 GLU A C 1
ATOM 1918 O O . GLU A 1 236 ? 10.007 -2.784 1.141 1.00 74.06 236 GLU A O 1
ATOM 1923 N N . GLY A 1 237 ? 9.869 -0.546 1.034 1.00 68.38 237 GLY A N 1
ATOM 1924 C CA . GLY A 1 237 ? 8.645 -0.425 1.824 1.00 68.38 237 GLY A CA 1
ATOM 1925 C C . GLY A 1 237 ? 8.842 -0.544 3.341 1.00 68.38 237 GLY A C 1
ATOM 1926 O O . GLY A 1 237 ? 9.901 -0.908 3.849 1.00 68.38 237 GLY A O 1
ATOM 1927 N N . ASP A 1 238 ? 7.801 -0.197 4.101 1.00 62.53 238 ASP A N 1
ATOM 1928 C CA . ASP A 1 238 ? 7.859 -0.130 5.568 1.00 62.53 238 ASP A CA 1
ATOM 1929 C C . ASP A 1 238 ? 7.988 -1.510 6.238 1.00 62.53 238 ASP A C 1
ATOM 1931 O O . ASP A 1 238 ? 8.426 -1.587 7.390 1.00 62.53 238 ASP A O 1
ATOM 1935 N N . LEU A 1 239 ? 7.642 -2.599 5.541 1.00 57.78 239 LEU A N 1
ATOM 1936 C CA . LEU A 1 239 ? 7.667 -3.954 6.097 1.00 57.78 239 LEU A CA 1
ATOM 1937 C C . LEU A 1 239 ? 9.075 -4.583 6.130 1.00 57.78 239 LEU A C 1
ATOM 1939 O O . LEU A 1 239 ? 9.241 -5.649 6.729 1.00 57.78 239 LEU A O 1
ATOM 1943 N N . SER A 1 240 ? 10.092 -3.943 5.541 1.00 58.41 240 SER A N 1
ATOM 1944 C CA . SER A 1 240 ? 11.461 -4.475 5.407 1.00 58.41 240 SER A CA 1
ATOM 1945 C C . SER A 1 240 ? 12.431 -4.086 6.537 1.00 58.41 240 SER A C 1
ATOM 1947 O O . SER A 1 240 ? 13.523 -4.651 6.616 1.00 58.41 240 SER A O 1
ATOM 1949 N N . LYS A 1 241 ? 12.048 -3.163 7.436 1.00 58.41 241 LYS A N 1
ATOM 1950 C CA . LYS A 1 241 ? 12.961 -2.532 8.419 1.00 58.41 241 LYS A CA 1
ATOM 1951 C C . LYS A 1 241 ? 13.691 -3.507 9.351 1.00 58.41 241 LYS A C 1
ATOM 1953 O O . LYS A 1 241 ? 14.798 -3.202 9.784 1.00 58.41 241 LYS A O 1
ATOM 1958 N N . ASP A 1 242 ? 13.123 -4.684 9.603 1.00 55.38 242 ASP A N 1
ATOM 1959 C CA . ASP A 1 242 ? 13.692 -5.680 10.521 1.00 55.38 242 ASP A CA 1
ATOM 1960 C C . ASP A 1 242 ? 14.669 -6.669 9.849 1.00 55.38 242 ASP A C 1
ATOM 1962 O O . ASP A 1 242 ? 15.242 -7.516 10.530 1.00 55.38 242 ASP A O 1
ATOM 1966 N N . LYS A 1 243 ? 14.883 -6.587 8.524 1.00 60.88 243 LYS A N 1
ATOM 1967 C CA . LYS A 1 243 ? 15.573 -7.630 7.730 1.00 60.88 243 LYS A CA 1
ATOM 1968 C C . LYS A 1 243 ? 16.965 -7.258 7.213 1.00 60.88 243 LYS A C 1
ATOM 1970 O O . LYS A 1 243 ? 17.514 -7.944 6.355 1.00 60.88 243 LYS A O 1
ATOM 1975 N N . VAL A 1 244 ? 17.583 -6.198 7.739 1.00 61.34 244 VAL A N 1
ATOM 1976 C CA . VAL A 1 244 ? 18.933 -5.764 7.312 1.00 61.34 244 VAL A CA 1
ATOM 1977 C C . VAL A 1 244 ? 19.975 -6.879 7.494 1.00 61.34 244 VAL A C 1
ATOM 1979 O O . VAL A 1 244 ? 20.914 -6.976 6.711 1.00 61.34 244 VAL A O 1
ATOM 1982 N N . THR A 1 245 ? 19.787 -7.760 8.481 1.00 67.06 245 THR A N 1
ATOM 1983 C CA . THR A 1 245 ? 20.678 -8.898 8.756 1.00 67.06 245 THR A CA 1
ATOM 1984 C C . THR A 1 245 ? 20.553 -10.055 7.764 1.00 67.06 245 THR A C 1
ATOM 1986 O O . THR A 1 245 ? 21.399 -10.942 7.781 1.00 67.06 245 THR A O 1
ATOM 1989 N N . GLU A 1 246 ? 19.505 -10.088 6.935 1.00 81.31 246 GLU A N 1
ATOM 1990 C CA . GLU A 1 246 ? 19.255 -11.180 5.979 1.00 81.31 246 GLU A CA 1
ATOM 1991 C C . GLU A 1 246 ? 19.991 -10.974 4.648 1.00 81.31 246 GLU A C 1
ATOM 1993 O O . GLU A 1 246 ? 20.153 -11.923 3.877 1.00 81.31 246 GLU A O 1
ATOM 1998 N N . LYS A 1 247 ? 20.455 -9.746 4.390 1.00 89.06 247 LYS A N 1
ATOM 1999 C CA . LYS A 1 247 ? 21.143 -9.358 3.160 1.00 89.06 247 LYS A CA 1
ATOM 2000 C C . LYS A 1 247 ? 22.649 -9.562 3.278 1.00 89.06 247 LYS A C 1
ATOM 2002 O O . LYS A 1 247 ? 23.256 -9.226 4.293 1.00 89.06 247 LYS A O 1
ATOM 2007 N N . LYS A 1 248 ? 23.276 -10.022 2.196 1.00 91.25 248 LYS A N 1
ATOM 2008 C CA . LYS A 1 248 ? 24.740 -10.049 2.053 1.00 91.25 248 LYS A CA 1
ATOM 2009 C C . LYS A 1 248 ? 25.329 -8.642 1.977 1.00 91.25 248 LYS A C 1
ATOM 2011 O O . LYS A 1 248 ? 26.427 -8.415 2.479 1.00 91.25 248 LYS A O 1
ATOM 2016 N N . SER A 1 249 ? 24.614 -7.714 1.341 1.00 89.62 249 SER A N 1
ATOM 2017 C CA . SER A 1 249 ? 25.042 -6.331 1.161 1.00 89.62 249 SER A CA 1
ATOM 2018 C C . SER A 1 249 ? 23.916 -5.345 1.497 1.00 89.62 249 SER A C 1
ATOM 2020 O O . SER A 1 249 ? 22.751 -5.604 1.193 1.00 89.62 249 SER A O 1
ATOM 2022 N N . PRO A 1 250 ? 24.226 -4.177 2.096 1.00 86.62 250 PRO A N 1
ATOM 2023 C CA . PRO A 1 250 ? 23.217 -3.178 2.453 1.00 86.62 250 PRO A CA 1
ATOM 2024 C C . PRO A 1 250 ? 22.521 -2.539 1.243 1.00 86.62 250 PRO A C 1
ATOM 2026 O O . PRO A 1 250 ? 21.474 -1.927 1.419 1.00 86.62 250 PRO A O 1
ATOM 2029 N N . ILE A 1 251 ? 23.090 -2.665 0.039 1.00 87.25 251 ILE A N 1
ATOM 2030 C CA . ILE A 1 251 ? 22.519 -2.143 -1.215 1.00 87.25 251 ILE A CA 1
ATOM 2031 C C . ILE A 1 251 ? 21.758 -3.205 -2.022 1.00 87.25 251 ILE A C 1
ATOM 2033 O O . ILE A 1 251 ? 21.319 -2.931 -3.141 1.00 87.25 251 ILE A O 1
ATOM 2037 N N . ASP A 1 252 ? 21.626 -4.418 -1.486 1.00 91.00 252 ASP A N 1
ATOM 2038 C CA . ASP A 1 252 ? 20.773 -5.445 -2.078 1.00 91.00 252 ASP A CA 1
ATOM 2039 C C . ASP A 1 252 ? 19.307 -5.089 -1.833 1.00 91.00 252 ASP A C 1
ATOM 2041 O O . ASP A 1 252 ? 18.953 -4.535 -0.784 1.00 91.00 252 ASP A O 1
ATOM 2045 N N . PHE A 1 253 ? 18.452 -5.432 -2.792 1.00 91.19 253 PHE A N 1
ATOM 2046 C CA . PHE A 1 253 ? 17.015 -5.189 -2.711 1.00 91.19 253 PHE A CA 1
ATOM 2047 C C . PHE A 1 253 ? 16.214 -6.474 -2.900 1.00 91.19 253 PHE A C 1
ATOM 2049 O O . PHE A 1 253 ? 16.644 -7.402 -3.589 1.00 91.19 253 PHE A O 1
ATOM 2056 N N . ALA A 1 254 ? 15.048 -6.539 -2.259 1.00 92.12 254 ALA A N 1
ATOM 2057 C CA . ALA A 1 254 ? 14.172 -7.702 -2.342 1.00 92.12 254 ALA A CA 1
ATOM 2058 C C . ALA A 1 254 ? 13.562 -7.868 -3.749 1.00 92.12 254 ALA A C 1
ATOM 2060 O O . ALA A 1 254 ? 12.987 -6.937 -4.310 1.00 92.12 254 ALA A O 1
ATOM 2061 N N . LEU A 1 255 ? 13.649 -9.087 -4.280 1.00 94.25 255 LEU A N 1
ATOM 2062 C CA . LEU A 1 255 ? 12.938 -9.572 -5.466 1.00 94.25 255 LEU A CA 1
ATOM 2063 C C . LEU A 1 255 ? 11.655 -10.323 -5.083 1.00 94.25 255 LEU A C 1
ATOM 2065 O O . LEU A 1 255 ? 10.660 -10.263 -5.799 1.00 94.25 255 LEU A O 1
ATOM 2069 N N . TRP A 1 256 ? 11.688 -11.022 -3.947 1.00 93.75 256 TRP A N 1
ATOM 2070 C CA . TRP A 1 256 ? 10.557 -11.723 -3.344 1.00 93.75 256 TRP A CA 1
ATOM 2071 C C . TRP A 1 256 ? 10.641 -11.574 -1.827 1.00 93.75 256 TRP A C 1
ATOM 2073 O O . TRP A 1 256 ? 11.723 -11.709 -1.255 1.00 93.75 256 TRP A O 1
ATOM 2083 N N . LYS A 1 257 ? 9.523 -11.298 -1.160 1.00 90.56 257 LYS A N 1
ATOM 2084 C CA . LYS A 1 257 ? 9.477 -11.169 0.300 1.00 90.56 257 LYS A CA 1
ATOM 2085 C C . LYS A 1 257 ? 8.669 -12.321 0.875 1.00 90.56 257 LYS A C 1
ATOM 2087 O O . LYS A 1 257 ? 7.558 -12.556 0.416 1.00 90.56 257 LYS A O 1
ATOM 2092 N N . ALA A 1 258 ? 9.205 -12.967 1.907 1.00 90.88 258 ALA A N 1
ATOM 2093 C CA . ALA A 1 258 ? 8.414 -13.870 2.734 1.00 90.88 258 ALA A CA 1
ATOM 2094 C C . ALA A 1 258 ? 7.240 -13.099 3.354 1.00 90.88 258 ALA A C 1
ATOM 2096 O O . ALA A 1 258 ? 7.457 -12.048 3.974 1.00 90.88 258 ALA A O 1
ATOM 2097 N N . SER A 1 259 ? 6.029 -13.624 3.203 1.00 89.81 259 SER A N 1
ATOM 2098 C CA . SER A 1 259 ? 4.816 -13.017 3.741 1.00 89.81 259 SER A CA 1
ATOM 2099 C C . SER A 1 259 ? 4.792 -13.112 5.264 1.00 89.81 259 SER A C 1
ATOM 2101 O O . SER A 1 259 ? 5.069 -14.163 5.850 1.00 89.81 259 SER A O 1
ATOM 2103 N N . LYS A 1 260 ? 4.390 -12.030 5.936 1.00 88.81 260 LYS A N 1
ATOM 2104 C CA . LYS A 1 260 ? 4.114 -12.066 7.379 1.00 88.81 260 LYS A CA 1
ATOM 2105 C C . LYS A 1 260 ? 2.671 -12.517 7.642 1.00 88.81 260 LYS A C 1
ATOM 2107 O O . LYS A 1 260 ? 1.822 -12.435 6.751 1.00 88.81 260 LYS A O 1
ATOM 2112 N N . PRO A 1 261 ? 2.350 -12.977 8.866 1.00 89.69 261 PRO A N 1
ATOM 2113 C CA . PRO A 1 261 ? 0.963 -13.191 9.264 1.00 89.69 261 PRO A CA 1
ATOM 2114 C C . PRO A 1 261 ? 0.137 -11.917 9.059 1.00 89.69 261 PRO A C 1
ATOM 2116 O O . PRO A 1 261 ? 0.554 -10.839 9.488 1.00 89.69 261 PRO A O 1
ATOM 2119 N N . GLY A 1 262 ? -1.032 -12.034 8.431 1.00 88.62 262 GLY A N 1
ATOM 2120 C CA . GLY A 1 262 ? -1.871 -10.875 8.125 1.00 88.62 262 GLY A CA 1
ATOM 2121 C C . GLY A 1 262 ? -1.627 -10.229 6.763 1.00 88.62 262 GLY A C 1
ATOM 2122 O O . GLY A 1 262 ? -2.249 -9.207 6.473 1.00 88.62 262 GLY A O 1
ATOM 2123 N N . GLU A 1 263 ? -0.699 -10.741 5.957 1.00 90.94 263 GLU A N 1
ATOM 2124 C CA . GLU A 1 263 ? -0.393 -10.245 4.610 1.00 90.94 263 GLU A CA 1
ATOM 2125 C C . GLU A 1 263 ? -0.878 -11.247 3.548 1.00 90.94 263 GLU A C 1
ATOM 2127 O O . GLU A 1 263 ? -0.973 -12.447 3.836 1.00 90.94 263 GLU A O 1
ATOM 2132 N N . PRO A 1 264 ? -1.216 -10.790 2.326 1.00 91.12 264 PRO A N 1
ATOM 2133 C CA . PRO A 1 264 ? -1.510 -11.703 1.236 1.00 91.12 264 PRO A CA 1
ATOM 2134 C C . PRO A 1 264 ? -0.250 -12.478 0.846 1.00 91.12 264 PRO A C 1
ATOM 2136 O O . PRO A 1 264 ? 0.829 -11.902 0.722 1.00 91.12 264 PRO A O 1
ATOM 2139 N N . SER A 1 265 ? -0.414 -13.777 0.607 1.00 91.69 265 SER A N 1
ATOM 2140 C CA . SER A 1 265 ? 0.685 -14.677 0.243 1.00 91.69 265 SER A CA 1
ATOM 2141 C C . SER A 1 265 ? 0.360 -15.520 -0.982 1.00 91.69 265 SER A C 1
ATOM 2143 O O . SER A 1 265 ? -0.809 -15.799 -1.279 1.00 91.69 265 SER A O 1
ATOM 2145 N N . TRP A 1 266 ? 1.419 -15.955 -1.662 1.00 92.69 266 TRP A N 1
ATOM 2146 C CA . TRP A 1 266 ? 1.370 -16.859 -2.806 1.00 92.69 266 TRP A CA 1
ATOM 2147 C C . TRP A 1 266 ? 2.416 -17.953 -2.637 1.00 92.69 266 TRP A C 1
ATOM 2149 O O . TRP A 1 266 ? 3.502 -17.707 -2.120 1.00 92.69 266 TRP A O 1
ATOM 2159 N N . ASP A 1 267 ? 2.097 -19.162 -3.090 1.00 94.12 267 ASP A N 1
ATOM 2160 C CA . ASP A 1 267 ? 3.055 -20.261 -3.058 1.00 94.12 267 ASP A CA 1
ATOM 2161 C C . ASP A 1 267 ? 4.206 -19.992 -4.039 1.00 94.12 267 ASP A C 1
ATOM 2163 O O . ASP A 1 267 ? 3.985 -19.718 -5.221 1.00 94.12 267 ASP A O 1
ATOM 2167 N N . SER A 1 268 ? 5.441 -20.107 -3.551 1.00 95.62 268 SER A N 1
ATOM 2168 C CA . SER A 1 268 ? 6.658 -19.997 -4.355 1.00 95.62 268 SER A CA 1
ATOM 2169 C C . SER A 1 268 ? 7.681 -21.078 -3.969 1.00 95.62 268 SER A C 1
ATOM 2171 O O . SER A 1 268 ? 7.568 -21.682 -2.897 1.00 95.62 268 SER A O 1
ATOM 2173 N N . PRO A 1 269 ? 8.719 -21.318 -4.794 1.00 95.44 269 PRO A N 1
ATOM 2174 C CA . PRO A 1 269 ? 9.819 -22.222 -4.449 1.00 95.44 269 PRO A CA 1
ATOM 2175 C C . PRO A 1 269 ? 10.575 -21.843 -3.165 1.00 95.44 269 PRO A C 1
ATOM 2177 O O . PRO A 1 269 ? 11.263 -22.689 -2.600 1.00 95.44 269 PRO A O 1
ATOM 2180 N N . TRP A 1 270 ? 10.447 -20.594 -2.707 1.00 94.12 270 TRP A N 1
ATOM 2181 C CA . TRP A 1 270 ? 11.147 -20.051 -1.539 1.00 94.12 270 TRP A CA 1
ATOM 2182 C C . TRP A 1 270 ? 10.242 -19.932 -0.305 1.00 94.12 270 TRP A C 1
ATOM 2184 O O . TRP A 1 270 ? 10.677 -19.444 0.731 1.00 94.12 270 TRP A O 1
ATOM 2194 N N . GLY A 1 271 ? 8.991 -20.393 -0.391 1.00 91.06 271 GLY A N 1
ATOM 2195 C CA . GLY A 1 271 ? 7.993 -20.266 0.671 1.00 91.06 271 GLY A CA 1
ATOM 2196 C C . GLY A 1 271 ? 6.835 -19.346 0.291 1.00 91.06 271 GLY A C 1
ATOM 2197 O O . GLY A 1 271 ? 6.590 -19.093 -0.890 1.00 91.06 271 GLY A O 1
ATOM 2198 N N . LYS A 1 272 ? 6.101 -18.899 1.310 1.00 85.31 272 LYS A N 1
ATOM 2199 C CA . LYS A 1 272 ? 4.960 -17.986 1.188 1.00 85.31 272 LYS A CA 1
ATOM 2200 C C . LYS A 1 272 ? 5.350 -16.552 1.488 1.00 85.31 272 LYS A C 1
ATOM 2202 O O . LYS A 1 272 ? 6.218 -16.352 2.364 1.00 85.31 272 LYS A O 1
#

Organism: Mytilus galloprovincialis (NCBI:txid29158)

pLDDT: mean 92.13, std 8.19, range [55.38, 98.38]

InterPro domains:
  IPR014729 Rossmann-like alpha/beta/alpha sandwich fold [G3DSA:3.40.50.620] (1-272)
  IPR024909 Cysteinyl-tRNA synthetase/mycothiol ligase [PTHR10890] (1-272)
  IPR032678 tRNA synthetases class I, catalytic domain [PF01406] (1-272)

Sequence (272 aa):
MGHARSYISFDILRRVLQDYFKYEVFYCMNITDIDDKIIKRARQNYLFEKYVEENHPWKRIMDDTLEAMKPFAEKVRTETDPDKKAMYDRMSEKVNKALTALEAVVNNKGQDEIQQARKALLEASRDIVADWLDSLHGSEVTDNSIFTSLPRFFEEQFHGDMKALNVLPADVLTRVSEYIPEIITFVQKIIDNGFGYESNGSVYFDTPTFDQSEGHFYAKLVPESVGDSKALAEGEGDLSKDKVTEKKSPIDFALWKASKPGEPSWDSPWGK

Secondary structure (DSSP, 8-state):
-HHHHHHHHHHHHHHIIIIIS------EEEE----HHHHHHHHHHHHHHHHHHTT--HHHHHHHHHHHHHHHHHHHHH---HHHHHHHHHHHHHHHHHHHHHHHHHTTS-HHHHHHHHHHHHHHHHHHHHHHHHHHHGGG---TTHHHHHHHHHHHHHHHHHHHTTPPPPSEEEEGGG-HHHHHHHHHHHHHTTSEEEETTEEEE-HHHHHHSTT--TTSS-GGGTT-HHHHHHHH-GGGTT-GGG-SSTT-EEEE-PPPTTS----BTTB-

Radius of gyration: 23.69 Å; chains: 1; bounding box: 64×42×69 Å